Protein AF-A0A9Q1QCY3-F1 (afdb_monomer_lite)

InterPro domains:
  IPR005570 DNA-directed RNA polymerases I, II, and III subunit RPABC3 [PF03870] (105-242)
  IPR005570 DNA-directed RNA polymerases I, II, and III subunit RPABC3 [PTHR10917] (99-242)
  IPR005570 DNA-directed RNA polymerases I, II, and III subunit RPABC3 [SM00658] (100-242)
  IPR012340 Nucleic acid-binding, OB-fold [G3DSA:2.40.50.140] (104-243)
  IPR012340 Nucleic acid-binding, OB-fold [SSF50249] (101-242)
  IPR016140 Bifunctional inhibitor/plant lipid transfer protein/seed storage helical domain [PF14368] (20-90)
  IPR036312 Bifunctional inhibitor/plant lipid transfer protein/seed storage helical domain superfamily [G3DSA:1.10.110.10] (18-88)
  IPR036312 Bifunctional inhibitor/plant lipid transfer protein/seed storage helical domain superfamily [SSF47699] (30-95)

Radius of gyration: 22.86 Å; chains: 1; bounding box: 65×41×60 Å

pLDDT: mean 73.37, std 23.04, range [28.11, 98.44]

Organism: NCBI:txid171969

Sequence (244 aa):
MGRRTWYANTTQVCIMMLLVALVMVQVKSARGRAKAPTPDCCTDLIRDSEKCLCLLIKDRNDPKLGLKINTALALTLPRTCHAPINVSECPDQTNHKIMAPLLFEDIFNITRIDPDGKKFDKVSRIEAQSDKFDAYILLDVNIDVYPINRDKRYTIGIATTLDLDGTPDTGYYNQTTRETLADKYEYVMHGRTYRVADIEVDGQEKGEIYVSYGGLLMLLRVDKSVSKHFELDQRLFLLMKKTE

Structure (mmCIF, N/CA/C/O backbone):
data_AF-A0A9Q1QCY3-F1
#
_entry.id   AF-A0A9Q1QCY3-F1
#
loop_
_atom_site.group_PDB
_atom_site.id
_atom_site.type_symbol
_atom_site.label_atom_id
_atom_site.label_alt_id
_atom_site.label_comp_id
_atom_site.label_asym_id
_atom_site.label_entity_id
_atom_site.label_seq_id
_atom_site.pdbx_PDB_ins_code
_atom_site.Cartn_x
_atom_site.Cartn_y
_atom_site.Cartn_z
_atom_site.occupancy
_atom_site.B_iso_or_equiv
_atom_site.auth_seq_id
_atom_site.auth_comp_id
_atom_site.auth_asym_id
_atom_site.auth_atom_id
_atom_site.pdbx_PDB_model_num
ATOM 1 N N . MET A 1 1 ? 19.323 11.719 0.241 1.00 30.44 1 MET A N 1
ATOM 2 C CA . MET A 1 1 ? 20.221 11.591 1.419 1.00 30.44 1 MET A CA 1
ATOM 3 C C . MET A 1 1 ? 19.807 10.421 2.338 1.00 30.44 1 MET A C 1
ATOM 5 O O . MET A 1 1 ? 19.980 10.513 3.542 1.00 30.44 1 MET A O 1
ATOM 9 N N . GLY A 1 2 ? 19.287 9.305 1.792 1.00 31.98 2 GLY A N 1
ATOM 10 C CA . GLY A 1 2 ? 18.465 8.333 2.548 1.00 31.98 2 GLY A CA 1
ATOM 11 C C . GLY A 1 2 ? 19.043 6.927 2.775 1.00 31.98 2 GLY A C 1
ATOM 12 O O . GLY A 1 2 ? 18.393 6.106 3.402 1.00 31.98 2 GLY A O 1
ATOM 13 N N . ARG A 1 3 ? 20.275 6.627 2.335 1.00 28.11 3 ARG A N 1
ATOM 14 C CA . ARG A 1 3 ? 20.928 5.322 2.601 1.00 28.11 3 ARG A CA 1
ATOM 15 C C . ARG A 1 3 ? 21.438 5.151 4.043 1.00 28.11 3 ARG A C 1
ATOM 17 O O . ARG A 1 3 ? 21.888 4.073 4.401 1.00 28.11 3 ARG A O 1
ATOM 24 N N . ARG A 1 4 ? 21.431 6.211 4.864 1.00 28.47 4 ARG A N 1
ATOM 25 C CA . ARG A 1 4 ? 22.052 6.200 6.205 1.00 28.47 4 ARG A CA 1
ATOM 26 C C . ARG A 1 4 ? 21.098 5.790 7.327 1.00 28.47 4 ARG A C 1
ATOM 28 O O . ARG A 1 4 ? 21.573 5.271 8.324 1.00 28.47 4 ARG A O 1
ATOM 35 N N . THR A 1 5 ? 19.793 6.001 7.179 1.00 28.75 5 THR A N 1
ATOM 36 C CA . THR A 1 5 ? 18.817 5.774 8.259 1.00 28.75 5 THR A CA 1
ATOM 37 C C . THR A 1 5 ? 18.249 4.355 8.257 1.00 28.75 5 THR A C 1
ATOM 39 O O . THR A 1 5 ? 18.045 3.787 9.324 1.00 28.75 5 THR A O 1
ATOM 42 N N . TRP A 1 6 ? 18.087 3.733 7.084 1.00 29.50 6 TRP A N 1
ATOM 43 C CA . TRP A 1 6 ? 17.652 2.332 6.972 1.00 29.50 6 TRP A CA 1
ATOM 44 C C . TRP A 1 6 ? 18.726 1.346 7.460 1.00 29.50 6 TRP A C 1
ATOM 46 O O . TRP A 1 6 ? 18.446 0.494 8.298 1.00 29.50 6 TRP A O 1
ATOM 56 N N . TYR A 1 7 ? 19.984 1.541 7.034 1.00 30.31 7 TYR A N 1
ATOM 57 C CA . TYR A 1 7 ? 21.137 0.794 7.559 1.00 30.31 7 TYR A CA 1
ATOM 58 C C . TYR A 1 7 ? 21.311 0.994 9.067 1.00 30.31 7 TYR A C 1
ATOM 60 O O . TYR A 1 7 ? 21.678 0.051 9.760 1.00 30.31 7 TYR A O 1
ATOM 68 N N . ALA A 1 8 ? 21.015 2.191 9.584 1.00 32.84 8 ALA A N 1
ATOM 69 C CA . ALA A 1 8 ? 21.028 2.440 11.018 1.00 32.84 8 ALA A CA 1
ATOM 70 C C . ALA A 1 8 ? 19.935 1.628 11.722 1.00 32.84 8 ALA A C 1
ATOM 72 O O . ALA A 1 8 ? 20.270 0.919 12.648 1.00 32.84 8 ALA A O 1
ATOM 73 N N . ASN A 1 9 ? 18.680 1.606 11.262 1.00 39.28 9 ASN A N 1
ATOM 74 C CA . ASN A 1 9 ? 17.616 0.880 11.970 1.00 39.28 9 ASN A CA 1
ATOM 75 C C . ASN A 1 9 ? 17.820 -0.645 12.011 1.00 39.28 9 ASN A C 1
ATOM 77 O O . ASN A 1 9 ? 17.663 -1.239 13.074 1.00 39.28 9 ASN A O 1
ATOM 81 N N . THR A 1 10 ? 18.231 -1.297 10.919 1.00 44.88 10 THR A N 1
ATOM 82 C CA . THR A 1 10 ? 18.468 -2.757 10.932 1.00 44.88 10 THR A CA 1
ATOM 83 C C . THR A 1 10 ? 19.720 -3.126 11.733 1.00 44.88 10 THR A C 1
ATOM 85 O O . THR A 1 10 ? 19.695 -4.054 12.543 1.00 44.88 10 THR A O 1
ATOM 88 N N . THR A 1 11 ? 20.802 -2.358 11.579 1.00 49.78 11 THR A N 1
ATOM 89 C CA . THR A 1 11 ? 22.036 -2.543 12.356 1.00 49.78 11 THR A CA 1
ATOM 90 C C . THR A 1 11 ? 21.813 -2.230 13.833 1.00 49.78 11 THR A C 1
ATOM 92 O O . THR A 1 11 ? 22.330 -2.937 14.684 1.00 49.78 11 THR A O 1
ATOM 95 N N . GLN A 1 12 ? 21.011 -1.223 14.170 1.00 44.31 12 GLN A N 1
ATOM 96 C CA . GLN A 1 12 ? 20.734 -0.797 15.543 1.00 44.31 12 GLN A CA 1
ATOM 97 C C . GLN A 1 12 ? 19.773 -1.754 16.249 1.00 44.31 12 GLN A C 1
ATOM 99 O O . GLN A 1 12 ? 19.965 -2.001 17.433 1.00 44.31 12 GLN A O 1
ATOM 104 N N . VAL A 1 13 ? 18.840 -2.392 15.531 1.00 45.94 13 VAL A N 1
ATOM 105 C CA . VAL A 1 13 ? 18.062 -3.533 16.045 1.00 45.94 13 VAL A CA 1
ATOM 106 C C . VAL A 1 13 ? 18.971 -4.742 16.284 1.00 45.94 13 VAL A C 1
ATOM 108 O O . VAL A 1 13 ? 18.912 -5.324 17.363 1.00 45.94 13 VAL A O 1
ATOM 111 N N . CYS A 1 14 ? 19.877 -5.083 15.358 1.00 52.00 14 CYS A N 1
ATOM 112 C CA . CYS A 1 14 ? 20.846 -6.163 15.584 1.00 52.00 14 CYS A CA 1
ATOM 113 C C . CYS A 1 14 ? 21.835 -5.849 16.719 1.00 52.00 14 CYS A C 1
ATOM 115 O O . CYS A 1 14 ? 22.115 -6.731 17.520 1.00 52.00 14 CYS A O 1
ATOM 117 N N . ILE A 1 15 ? 22.334 -4.613 16.837 1.00 56.28 15 ILE A N 1
ATOM 118 C CA . ILE A 1 15 ? 23.197 -4.161 17.939 1.00 56.28 15 ILE A CA 1
ATOM 119 C C . ILE A 1 15 ? 22.421 -4.185 19.252 1.00 56.28 15 ILE A C 1
ATOM 121 O O . ILE A 1 15 ? 22.968 -4.638 20.245 1.00 56.28 15 ILE A O 1
ATOM 125 N N . MET A 1 16 ? 21.159 -3.749 19.284 1.00 47.88 16 MET A N 1
ATOM 126 C CA . MET A 1 16 ? 20.336 -3.800 20.494 1.00 47.88 16 MET A CA 1
ATOM 127 C C . MET A 1 16 ? 20.072 -5.250 20.915 1.00 47.88 16 MET A C 1
ATOM 129 O O . MET A 1 16 ? 20.249 -5.573 22.083 1.00 47.88 16 MET A O 1
ATOM 133 N N . MET A 1 17 ? 19.753 -6.141 19.972 1.00 52.06 17 MET A N 1
ATOM 134 C CA . MET A 1 17 ? 19.591 -7.578 20.226 1.00 52.06 17 MET A CA 1
ATOM 135 C C . MET A 1 17 ? 20.902 -8.223 20.691 1.00 52.06 17 MET A C 1
ATOM 137 O O . MET A 1 17 ? 20.891 -9.002 21.640 1.00 52.06 17 MET A O 1
ATOM 141 N N . LEU A 1 18 ? 22.047 -7.850 20.104 1.00 55.66 18 LEU A N 1
ATOM 142 C CA . LEU A 1 18 ? 23.359 -8.317 20.557 1.00 55.66 18 LEU A CA 1
ATOM 143 C C . LEU A 1 18 ? 23.760 -7.733 21.908 1.00 55.66 18 LEU A C 1
ATOM 145 O O . LEU A 1 18 ? 24.391 -8.432 22.683 1.00 55.66 18 LEU A O 1
ATOM 149 N N . LEU A 1 19 ? 23.437 -6.474 22.203 1.00 53.28 19 LEU A N 1
ATOM 150 C CA . LEU A 1 19 ? 23.697 -5.848 23.498 1.00 53.28 19 LEU A CA 1
ATOM 151 C C . LEU A 1 19 ? 22.828 -6.491 24.571 1.00 53.28 19 LEU A C 1
ATOM 153 O O . LEU A 1 19 ? 23.339 -6.784 25.641 1.00 53.28 19 LEU A O 1
ATOM 157 N N . VAL A 1 20 ? 21.561 -6.787 24.278 1.00 46.19 20 VAL A N 1
ATOM 158 C CA . VAL A 1 20 ? 20.685 -7.567 25.161 1.00 46.19 20 VAL A CA 1
ATOM 159 C C . VAL A 1 20 ? 21.252 -8.971 25.355 1.00 46.19 20 VAL A C 1
ATOM 161 O O . VAL A 1 20 ? 21.364 -9.416 26.492 1.00 46.19 20 VAL A O 1
ATOM 164 N N . ALA A 1 21 ? 21.708 -9.640 24.293 1.00 52.34 21 ALA A N 1
ATOM 165 C CA . ALA A 1 21 ? 22.348 -10.948 24.392 1.00 52.34 21 ALA A CA 1
ATOM 166 C C . ALA A 1 21 ? 23.666 -10.894 25.186 1.00 52.34 21 ALA A C 1
ATOM 168 O O . ALA A 1 21 ? 23.886 -11.727 26.056 1.00 52.34 21 ALA A O 1
ATOM 169 N N . LEU A 1 22 ? 24.515 -9.886 24.970 1.00 52.91 22 LEU A N 1
ATOM 170 C CA . LEU A 1 22 ? 25.758 -9.647 25.710 1.00 52.91 22 LEU A CA 1
ATOM 171 C C . LEU A 1 22 ? 25.483 -9.291 27.173 1.00 52.91 22 LEU A C 1
ATOM 173 O O . LEU A 1 22 ? 26.207 -9.751 28.047 1.00 52.91 22 LEU A O 1
ATOM 177 N N . VAL A 1 23 ? 24.434 -8.524 27.470 1.00 47.06 23 VAL A N 1
ATOM 178 C CA . VAL A 1 23 ? 23.982 -8.239 28.840 1.00 47.06 23 VAL A CA 1
ATOM 179 C C . VAL A 1 23 ? 23.458 -9.518 29.496 1.00 47.06 23 VAL A C 1
ATOM 181 O O . VAL A 1 23 ? 23.837 -9.804 30.628 1.00 47.06 23 VAL A O 1
ATOM 184 N N . MET A 1 24 ? 22.697 -10.353 28.782 1.00 44.88 24 MET A N 1
ATOM 185 C CA . MET A 1 24 ? 22.305 -11.695 29.236 1.00 44.88 24 MET A CA 1
ATOM 186 C C . MET A 1 24 ? 23.535 -12.588 29.488 1.00 44.88 24 MET A C 1
ATOM 188 O O . MET A 1 24 ? 23.564 -13.329 30.473 1.00 44.88 24 MET A O 1
ATOM 192 N N . VAL A 1 25 ? 24.587 -12.472 28.663 1.00 48.84 25 VAL A N 1
ATOM 193 C CA . VAL A 1 25 ? 25.888 -13.130 28.876 1.00 48.84 25 VAL A CA 1
ATOM 194 C C . VAL A 1 25 ? 26.563 -12.611 30.150 1.00 48.84 25 VAL A C 1
ATOM 196 O O . VAL A 1 25 ? 27.038 -13.421 30.942 1.00 48.84 25 VAL A O 1
ATOM 199 N N . GLN A 1 26 ? 26.584 -11.295 30.399 1.00 46.12 26 GLN A N 1
ATOM 200 C CA . GLN A 1 26 ? 27.151 -10.717 31.629 1.00 46.12 26 GLN A CA 1
ATOM 201 C C . GLN A 1 26 ? 26.378 -11.173 32.878 1.00 46.12 26 GLN A C 1
ATOM 203 O O . GLN A 1 26 ? 26.993 -11.505 33.890 1.00 46.12 26 GLN A O 1
ATOM 208 N N . VAL A 1 27 ? 25.045 -11.262 32.796 1.00 40.06 27 VAL A N 1
ATOM 209 C CA . VAL A 1 27 ? 24.179 -11.731 33.892 1.00 40.06 27 VAL A CA 1
ATOM 210 C C . VAL A 1 27 ? 24.400 -13.221 34.188 1.00 40.06 27 VAL A C 1
ATOM 212 O O . VAL A 1 27 ? 24.507 -13.594 35.356 1.00 40.06 27 VAL A O 1
ATOM 215 N N . LYS A 1 28 ? 24.545 -14.079 33.165 1.00 37.34 28 LYS A N 1
ATOM 216 C CA . LYS A 1 28 ? 24.885 -15.506 33.351 1.00 37.34 28 LYS A CA 1
ATOM 217 C C . LYS A 1 28 ? 26.339 -15.702 33.830 1.00 37.34 28 LYS A C 1
ATOM 219 O O . LYS A 1 28 ? 26.589 -16.564 34.671 1.00 37.34 28 LYS A O 1
ATOM 224 N N . SER A 1 29 ? 27.283 -14.877 33.365 1.00 36.97 29 SER A N 1
ATOM 225 C CA . SER A 1 29 ? 28.715 -14.931 33.721 1.00 36.97 29 SER A CA 1
ATOM 226 C C . SER A 1 29 ? 29.016 -14.422 35.141 1.00 36.97 29 SER A C 1
ATOM 228 O O . SER A 1 29 ? 29.917 -14.924 35.812 1.00 36.97 29 SER A O 1
ATOM 230 N N . ALA A 1 30 ? 28.209 -13.503 35.685 1.00 38.09 30 ALA A N 1
ATOM 231 C CA . ALA A 1 30 ? 28.358 -13.033 37.068 1.00 38.09 30 ALA A CA 1
ATOM 232 C C . ALA A 1 30 ? 28.147 -14.140 38.127 1.00 38.09 30 ALA A C 1
ATOM 234 O O . ALA A 1 30 ? 28.571 -13.980 39.272 1.00 38.09 30 ALA A O 1
ATOM 235 N N . ARG A 1 31 ? 27.553 -15.285 37.752 1.00 37.91 31 ARG A N 1
ATOM 236 C CA . ARG A 1 31 ? 27.427 -16.475 38.614 1.00 37.91 31 ARG A CA 1
ATOM 237 C C . ARG A 1 31 ? 28.610 -17.451 38.522 1.00 37.91 31 ARG A C 1
ATOM 239 O O . ARG A 1 31 ? 28.646 -18.407 39.291 1.00 37.91 31 ARG A O 1
ATOM 246 N N . GLY A 1 32 ? 29.595 -17.211 37.653 1.00 35.38 32 GLY A N 1
ATOM 247 C CA . GLY A 1 32 ? 30.784 -18.055 37.524 1.00 35.38 32 GLY A CA 1
ATOM 248 C C . GLY A 1 32 ? 31.896 -17.376 36.725 1.00 35.38 32 GLY A C 1
ATOM 249 O O . GLY A 1 32 ? 31.791 -17.213 35.516 1.00 35.38 32 GLY A O 1
ATOM 250 N N . ARG A 1 33 ? 32.994 -17.005 37.401 1.00 40.09 33 ARG A N 1
ATOM 251 C CA . ARG A 1 33 ? 34.207 -16.443 36.781 1.00 40.09 33 ARG A CA 1
ATOM 252 C C . ARG A 1 33 ? 34.763 -17.392 35.707 1.00 40.09 33 ARG A C 1
ATOM 254 O O . ARG A 1 33 ? 35.461 -18.343 36.046 1.00 40.09 33 ARG A O 1
ATOM 261 N N . ALA A 1 34 ? 34.548 -17.091 34.428 1.00 32.38 34 ALA A N 1
ATOM 262 C CA . ALA A 1 34 ? 35.252 -17.726 33.315 1.00 32.38 34 ALA A CA 1
ATOM 263 C C . ALA A 1 34 ? 35.667 -16.684 32.265 1.00 32.38 34 ALA A C 1
ATOM 265 O O . ALA A 1 34 ? 34.895 -15.810 31.882 1.00 32.38 34 ALA A O 1
ATOM 266 N N . LYS A 1 35 ? 36.920 -16.781 31.802 1.00 42.19 35 LYS A N 1
ATOM 267 C CA . LYS A 1 35 ? 37.557 -15.888 30.812 1.00 42.19 35 LYS A CA 1
ATOM 268 C C . LYS A 1 35 ? 37.197 -16.245 29.354 1.00 42.19 35 LYS A C 1
ATOM 270 O O . LYS A 1 35 ? 37.820 -15.734 28.430 1.00 42.19 35 LYS A O 1
ATOM 275 N N . ALA A 1 36 ? 36.211 -17.121 29.165 1.00 43.38 36 ALA A N 1
ATOM 276 C CA . ALA A 1 36 ? 35.655 -17.558 27.888 1.00 43.38 36 ALA A CA 1
ATOM 277 C C . ALA A 1 36 ? 34.175 -17.956 28.096 1.00 43.38 36 ALA A C 1
ATOM 279 O O . ALA A 1 36 ? 33.850 -18.458 29.177 1.00 43.38 36 ALA A O 1
ATOM 280 N N . PRO A 1 37 ? 33.278 -17.723 27.118 1.00 41.50 37 PRO A N 1
ATOM 281 C CA . PRO A 1 37 ? 31.866 -18.091 27.233 1.00 41.50 37 PRO A CA 1
ATOM 282 C C . PRO A 1 37 ? 31.697 -19.616 27.340 1.00 41.50 37 PRO A C 1
ATOM 284 O O . PRO A 1 37 ? 32.376 -20.372 26.647 1.00 41.50 37 PRO A O 1
ATOM 287 N N . THR A 1 38 ? 30.806 -20.070 28.225 1.00 45.22 38 THR A N 1
ATOM 288 C CA . THR A 1 38 ? 30.457 -21.490 28.395 1.00 45.22 38 THR A CA 1
ATOM 289 C C . THR A 1 38 ? 29.689 -22.037 27.179 1.00 45.22 38 THR A C 1
ATOM 291 O O . THR A 1 38 ? 29.021 -21.261 26.494 1.00 45.22 38 THR A O 1
ATOM 294 N N . PRO A 1 39 ? 29.731 -23.358 26.904 1.00 49.69 39 PRO A N 1
ATOM 295 C CA . PRO A 1 39 ? 29.109 -23.967 25.718 1.00 49.69 39 PRO A CA 1
ATOM 296 C C . PRO A 1 39 ? 27.610 -23.667 25.573 1.00 49.69 39 PRO A C 1
ATOM 298 O O . PRO A 1 39 ? 27.152 -23.383 24.470 1.00 49.69 39 PRO A O 1
ATOM 301 N N . ASP A 1 40 ? 26.879 -23.611 26.692 1.00 42.78 40 ASP A N 1
ATOM 302 C CA . ASP A 1 40 ? 25.446 -23.278 26.720 1.00 42.78 40 ASP A CA 1
ATOM 303 C C . ASP A 1 40 ? 25.156 -21.850 26.224 1.00 42.78 40 ASP A C 1
ATOM 305 O O . ASP A 1 40 ? 24.100 -21.568 25.657 1.00 42.78 40 ASP A O 1
ATOM 309 N N . CYS A 1 41 ? 26.115 -20.936 26.398 1.00 44.88 41 CYS A N 1
ATOM 310 C CA . CYS A 1 41 ? 26.018 -19.560 25.923 1.00 44.88 41 CYS A CA 1
ATOM 311 C C . CYS A 1 41 ? 26.161 -19.467 24.397 1.00 44.88 41 CYS A C 1
ATOM 313 O O . CYS A 1 41 ? 25.578 -18.573 23.786 1.00 44.88 41 CYS A O 1
ATOM 315 N N . CYS A 1 42 ? 26.926 -20.374 23.780 1.00 53.78 42 CYS A N 1
ATOM 316 C CA . CYS A 1 42 ? 27.073 -20.430 22.327 1.00 53.78 42 CYS A CA 1
ATOM 317 C C . CYS A 1 42 ? 25.776 -20.912 21.666 1.00 53.78 42 CYS A C 1
ATOM 319 O O . CYS A 1 42 ? 25.340 -20.306 20.693 1.00 53.78 42 CYS A O 1
ATOM 321 N N . THR A 1 43 ? 25.125 -21.949 22.199 1.00 55.91 43 THR A N 1
ATOM 322 C CA . THR A 1 43 ? 23.872 -22.483 21.637 1.00 55.91 43 THR A CA 1
ATOM 323 C C . THR A 1 43 ? 22.734 -21.467 21.645 1.00 55.91 43 THR A C 1
ATOM 325 O O . THR A 1 43 ? 22.064 -21.326 20.627 1.00 55.91 43 THR A O 1
ATOM 328 N N . ASP A 1 44 ? 22.552 -20.713 22.734 1.00 49.34 44 ASP A N 1
ATOM 329 C CA . ASP A 1 44 ? 21.500 -19.688 22.819 1.00 49.34 44 ASP A CA 1
ATOM 330 C C . ASP A 1 44 ? 21.798 -18.489 21.893 1.00 49.34 44 ASP A C 1
ATOM 332 O O . ASP A 1 44 ? 20.919 -18.018 21.174 1.00 49.34 44 ASP A O 1
ATOM 336 N N . LEU A 1 45 ? 23.056 -18.025 21.847 1.00 51.62 45 LEU A N 1
ATOM 337 C CA . LEU A 1 45 ? 23.467 -16.886 21.016 1.00 51.62 45 LEU A CA 1
ATOM 338 C C . LEU A 1 45 ? 23.366 -17.194 19.513 1.00 51.62 45 LEU A C 1
ATOM 340 O O . LEU A 1 45 ? 22.916 -16.354 18.733 1.00 51.62 45 LEU A O 1
ATOM 344 N N . ILE A 1 46 ? 23.783 -18.397 19.107 1.00 55.19 46 ILE A N 1
ATOM 345 C CA . ILE A 1 46 ? 23.743 -18.848 17.712 1.00 55.19 46 ILE A CA 1
ATOM 346 C C . ILE A 1 46 ? 22.294 -19.100 17.280 1.00 55.19 46 ILE A C 1
ATOM 348 O O . ILE A 1 46 ? 21.912 -18.661 16.197 1.00 55.19 46 ILE A O 1
ATOM 352 N N . ARG A 1 47 ? 21.474 -19.736 18.131 1.00 51.31 47 ARG A N 1
ATOM 353 C CA . ARG A 1 47 ? 20.074 -20.057 17.815 1.00 51.31 47 ARG A CA 1
ATOM 354 C C . ARG A 1 47 ? 19.202 -18.812 17.664 1.00 51.31 47 ARG A C 1
ATOM 356 O O . ARG A 1 47 ? 18.368 -18.772 16.764 1.00 51.31 47 ARG A O 1
ATOM 363 N N . ASP A 1 48 ? 19.409 -17.795 18.497 1.00 49.03 48 ASP A N 1
ATOM 364 C CA . ASP A 1 48 ? 18.541 -16.612 18.499 1.00 49.03 48 ASP A CA 1
ATOM 365 C C . ASP A 1 48 ? 18.989 -15.529 17.496 1.00 49.03 48 ASP A C 1
ATOM 367 O O . ASP A 1 48 ? 18.220 -14.616 17.190 1.00 49.03 48 ASP A O 1
ATOM 371 N N . SER A 1 49 ? 20.221 -15.590 16.964 1.00 56.50 49 SER A N 1
ATOM 372 C CA . SER A 1 49 ? 20.787 -14.458 16.208 1.00 56.50 49 SER A CA 1
ATOM 373 C C . SER A 1 49 ? 21.717 -14.801 15.038 1.00 56.50 49 SER A C 1
ATOM 375 O O . SER A 1 49 ? 22.514 -13.959 14.619 1.00 56.50 49 SER A O 1
ATOM 377 N N . GLU A 1 50 ? 21.575 -15.985 14.436 1.00 58.47 50 GLU A N 1
ATOM 378 C CA . GLU A 1 50 ? 22.385 -16.451 13.296 1.00 58.47 50 GLU A CA 1
ATOM 379 C C . GLU A 1 50 ? 22.524 -15.400 12.169 1.00 58.47 50 GLU A C 1
ATOM 381 O O . GLU A 1 50 ? 23.620 -15.120 11.681 1.00 58.47 50 GLU A O 1
ATOM 386 N N . LYS A 1 51 ? 21.423 -14.712 11.830 1.00 54.41 51 LYS A N 1
ATOM 387 C CA . LYS A 1 51 ? 21.388 -13.661 10.796 1.00 54.41 51 LYS A CA 1
ATOM 388 C C . LYS A 1 51 ? 22.110 -12.370 11.207 1.00 54.41 51 LYS A C 1
ATOM 390 O O . LYS A 1 51 ? 22.805 -11.775 10.387 1.00 54.41 51 LYS A O 1
ATOM 395 N N . CYS A 1 52 ? 21.969 -11.934 12.462 1.00 56.06 52 CYS A N 1
ATOM 396 C CA . CYS A 1 52 ? 22.643 -10.727 12.957 1.00 56.06 52 CYS A CA 1
ATOM 397 C C . CYS A 1 52 ? 24.151 -10.954 13.119 1.00 56.06 52 CYS A C 1
ATOM 399 O O . CYS A 1 52 ? 24.939 -10.053 12.836 1.00 56.06 52 CYS A O 1
ATOM 401 N N . LEU A 1 53 ? 24.562 -12.160 13.521 1.00 60.53 53 LEU A N 1
ATOM 402 C CA . LEU A 1 53 ? 25.970 -12.517 13.653 1.00 60.53 53 LEU A CA 1
ATOM 403 C C . LEU A 1 53 ? 26.681 -12.503 12.289 1.00 60.53 53 LEU A C 1
ATOM 405 O O . LEU A 1 53 ? 27.764 -11.930 12.172 1.00 60.53 53 LEU A O 1
ATOM 409 N N . CYS A 1 54 ? 26.045 -13.041 11.243 1.00 60.09 54 CYS A N 1
ATOM 410 C CA . CYS A 1 54 ? 26.566 -12.982 9.874 1.00 60.09 54 CYS A CA 1
ATOM 411 C C . CYS A 1 54 ? 26.699 -11.541 9.346 1.00 60.09 54 CYS A C 1
ATOM 413 O O . CYS A 1 54 ? 27.737 -11.197 8.777 1.00 60.09 54 CYS A O 1
ATOM 415 N N . LEU A 1 55 ? 25.700 -10.678 9.576 1.00 56.03 55 LEU A N 1
ATOM 416 C CA . LEU A 1 55 ? 25.753 -9.265 9.170 1.00 56.03 55 LEU A CA 1
ATOM 417 C C . LEU A 1 55 ? 26.890 -8.502 9.871 1.00 56.03 55 LEU A C 1
ATOM 419 O O . LEU A 1 55 ? 27.663 -7.818 9.210 1.00 56.03 55 LEU A O 1
ATOM 423 N N . LEU A 1 56 ? 27.073 -8.682 11.183 1.00 56.34 56 LEU A N 1
ATOM 424 C CA . LEU A 1 56 ? 28.150 -8.019 11.935 1.00 56.34 56 LEU A CA 1
ATOM 425 C C . LEU A 1 56 ? 29.556 -8.494 11.540 1.00 56.34 56 LEU A C 1
ATOM 427 O O . LEU A 1 56 ? 30.508 -7.712 11.579 1.00 56.34 56 LEU A O 1
ATOM 431 N N . ILE A 1 57 ? 29.706 -9.765 11.156 1.00 60.81 57 ILE A N 1
ATOM 432 C CA . ILE A 1 57 ? 30.978 -10.301 10.653 1.00 60.81 57 ILE A CA 1
ATOM 433 C C . ILE A 1 57 ? 31.282 -9.750 9.247 1.00 60.81 57 ILE A C 1
ATOM 435 O O . ILE A 1 57 ? 32.444 -9.439 8.966 1.00 60.81 57 ILE A O 1
ATOM 439 N N . LYS A 1 58 ? 30.262 -9.589 8.389 1.00 57.94 58 LYS A N 1
ATOM 440 C CA . LYS A 1 58 ? 30.377 -9.028 7.027 1.00 57.94 58 LYS A CA 1
ATOM 441 C C . LYS A 1 58 ? 30.672 -7.521 7.052 1.00 57.94 58 LYS A C 1
ATOM 443 O O . LYS A 1 58 ? 31.604 -7.076 6.383 1.00 57.94 58 LYS A O 1
ATOM 448 N N . ASP A 1 59 ? 29.980 -6.768 7.907 1.00 53.88 59 ASP A N 1
ATOM 449 C CA . ASP A 1 59 ? 30.054 -5.299 7.991 1.00 53.88 59 ASP A CA 1
ATOM 450 C C . ASP A 1 59 ? 31.090 -4.786 9.014 1.00 53.88 59 ASP A C 1
ATOM 452 O O . ASP A 1 59 ? 31.144 -3.598 9.326 1.00 53.88 59 ASP A O 1
ATOM 456 N N . ARG A 1 60 ? 31.983 -5.659 9.508 1.00 54.44 60 ARG A N 1
ATOM 457 C CA . ARG A 1 60 ? 33.017 -5.363 10.529 1.00 54.44 60 ARG A CA 1
ATOM 458 C C . ARG A 1 60 ? 33.920 -4.158 10.232 1.00 54.44 60 ARG A C 1
ATOM 460 O O . ARG A 1 60 ? 34.548 -3.621 11.139 1.00 54.44 60 ARG A O 1
ATOM 467 N N . ASN A 1 61 ? 34.042 -3.792 8.959 1.00 48.62 61 ASN A N 1
ATOM 468 C CA . ASN A 1 61 ? 34.890 -2.702 8.486 1.00 48.62 61 ASN A CA 1
ATOM 469 C C . ASN A 1 61 ? 34.094 -1.416 8.201 1.00 48.62 61 ASN A C 1
ATOM 471 O O . ASN A 1 61 ? 34.691 -0.449 7.729 1.00 48.62 61 ASN A O 1
ATOM 475 N N . ASP A 1 62 ? 32.778 -1.381 8.453 1.00 50.16 62 ASP A N 1
ATOM 476 C CA . ASP A 1 62 ? 31.979 -0.168 8.277 1.00 50.16 62 ASP A CA 1
ATOM 477 C C . ASP A 1 62 ? 32.221 0.799 9.457 1.00 50.16 62 ASP A C 1
ATOM 479 O O . ASP A 1 62 ? 31.854 0.509 10.601 1.00 50.16 62 ASP A O 1
ATOM 483 N N . PRO A 1 63 ? 32.813 1.984 9.212 1.00 46.94 63 PRO A N 1
ATOM 484 C CA . PRO A 1 63 ? 33.086 2.971 10.255 1.00 46.94 63 PRO A CA 1
ATOM 485 C C . PRO A 1 63 ? 31.821 3.550 10.918 1.00 46.94 63 PRO A C 1
ATOM 487 O O . PRO A 1 63 ? 31.938 4.240 11.930 1.00 46.94 63 PRO A O 1
ATOM 490 N N . LYS A 1 64 ? 30.617 3.289 10.388 1.00 41.00 64 LYS A N 1
ATOM 491 C CA . LYS A 1 64 ? 29.334 3.739 10.957 1.00 41.00 64 LYS A CA 1
ATOM 492 C C . LYS A 1 64 ? 28.774 2.822 12.043 1.00 41.00 64 LYS A C 1
ATOM 494 O O . LYS A 1 64 ? 27.861 3.243 12.746 1.00 41.00 64 LYS A O 1
ATOM 499 N N . LEU A 1 65 ? 29.308 1.608 12.202 1.00 49.06 65 LEU A N 1
ATOM 500 C CA . LEU A 1 65 ? 28.815 0.643 13.193 1.00 49.06 65 LEU A CA 1
ATOM 501 C C . LEU A 1 65 ? 29.147 1.035 14.643 1.00 49.06 65 LEU A C 1
ATOM 503 O O . LEU A 1 65 ? 28.609 0.440 15.571 1.00 49.06 65 LEU A O 1
ATOM 507 N N . GLY A 1 66 ? 30.047 2.001 14.866 1.00 40.97 66 GLY A N 1
ATOM 508 C CA . GLY A 1 66 ? 30.422 2.479 16.206 1.00 40.97 66 GLY A CA 1
ATOM 509 C C . GLY A 1 66 ? 31.108 1.434 17.103 1.00 40.97 66 GLY A C 1
ATOM 510 O O . GLY A 1 66 ? 31.473 1.742 18.235 1.00 40.97 66 GLY A O 1
ATOM 511 N N . LEU A 1 67 ? 31.319 0.212 16.605 1.00 46.78 67 LEU A N 1
ATOM 512 C CA . LEU A 1 67 ? 31.863 -0.931 17.331 1.00 46.78 67 LEU A CA 1
ATOM 513 C C . LEU A 1 67 ? 33.217 -1.325 16.734 1.00 46.78 67 LEU A C 1
ATOM 515 O O . LEU A 1 67 ? 33.316 -1.716 15.574 1.00 46.78 67 LEU A O 1
ATOM 519 N N . LYS A 1 68 ? 34.280 -1.253 17.540 1.00 43.56 68 LYS A N 1
ATOM 520 C CA . LYS A 1 68 ? 35.612 -1.752 17.167 1.00 43.56 68 LYS A CA 1
ATOM 521 C C . LYS A 1 68 ? 35.676 -3.257 17.427 1.00 43.56 68 LYS A C 1
ATOM 523 O O . LYS A 1 68 ? 36.137 -3.686 18.483 1.00 43.56 68 LYS A O 1
ATOM 528 N N . ILE A 1 69 ? 35.181 -4.064 16.492 1.00 53.88 69 ILE A N 1
ATOM 529 C CA . ILE A 1 69 ? 35.254 -5.526 16.603 1.00 53.88 69 ILE A CA 1
ATOM 530 C C . ILE A 1 69 ? 36.696 -5.971 16.319 1.00 53.88 69 ILE A C 1
ATOM 532 O O . ILE A 1 69 ? 37.223 -5.750 15.230 1.00 53.88 69 ILE A O 1
ATOM 536 N N . ASN A 1 70 ? 37.351 -6.606 17.296 1.00 48.44 70 ASN A N 1
ATOM 537 C CA . ASN A 1 70 ? 38.679 -7.187 17.097 1.00 48.44 70 ASN A CA 1
ATOM 538 C C . ASN A 1 70 ? 38.558 -8.441 16.215 1.00 48.44 70 ASN A C 1
ATOM 540 O O . ASN A 1 70 ? 38.063 -9.486 16.645 1.00 48.44 70 ASN A O 1
ATOM 544 N N . THR A 1 71 ? 39.007 -8.321 14.968 1.00 51.22 71 THR A N 1
ATOM 545 C CA . THR A 1 71 ? 38.834 -9.317 13.903 1.00 51.22 71 THR A CA 1
ATOM 546 C C . THR A 1 71 ? 39.429 -10.683 14.241 1.00 51.22 71 THR A C 1
ATOM 548 O O . THR A 1 71 ? 38.840 -11.700 13.882 1.00 51.22 71 THR A O 1
ATOM 551 N N . ALA A 1 72 ? 40.536 -10.737 14.988 1.00 55.88 72 ALA A N 1
ATOM 552 C CA . ALA A 1 72 ? 41.159 -11.995 15.405 1.00 55.88 72 ALA A CA 1
ATOM 553 C C . ALA A 1 72 ? 40.297 -12.775 16.416 1.00 55.88 72 ALA A C 1
ATOM 555 O O . ALA A 1 72 ? 40.242 -14.006 16.380 1.00 55.88 72 ALA A O 1
ATOM 556 N N . LEU A 1 73 ? 39.582 -12.062 17.292 1.00 54.03 73 LEU A N 1
ATOM 557 C CA . LEU A 1 73 ? 38.728 -12.665 18.317 1.00 54.03 73 LEU A CA 1
ATOM 558 C C . LEU A 1 73 ? 37.358 -13.076 17.747 1.00 54.03 73 LEU A C 1
ATOM 560 O O . LEU A 1 73 ? 36.825 -14.127 18.086 1.00 54.03 73 LEU A O 1
ATOM 564 N N . ALA A 1 74 ? 36.818 -12.289 16.813 1.00 55.03 74 ALA A N 1
ATOM 565 C CA . ALA A 1 74 ? 35.559 -12.606 16.138 1.00 55.03 74 ALA A CA 1
ATOM 566 C C . ALA A 1 74 ? 35.675 -13.823 15.202 1.00 55.03 74 ALA A C 1
ATOM 568 O O . ALA A 1 74 ? 34.743 -14.611 15.109 1.00 55.03 74 ALA A O 1
ATOM 569 N N . LEU A 1 75 ? 36.825 -14.017 14.544 1.00 55.09 75 LEU A N 1
ATOM 570 C CA . LEU A 1 75 ? 37.072 -15.173 13.668 1.00 55.09 75 LEU A CA 1
ATOM 571 C C . LEU A 1 75 ? 37.377 -16.470 14.436 1.00 55.09 75 LEU A C 1
ATOM 573 O O . LEU A 1 75 ? 37.252 -17.562 13.884 1.00 55.09 75 LEU A O 1
ATOM 577 N N . THR A 1 76 ? 37.775 -16.368 15.705 1.00 54.97 76 THR A N 1
ATOM 578 C CA . THR A 1 76 ? 38.017 -17.528 16.578 1.00 54.97 76 THR A CA 1
ATOM 579 C C . THR A 1 76 ? 36.765 -17.963 17.340 1.00 54.97 76 THR A C 1
ATOM 581 O O . THR A 1 76 ? 36.690 -19.117 17.762 1.00 54.97 76 THR A O 1
ATOM 584 N N . LEU A 1 77 ? 35.746 -17.101 17.442 1.00 57.41 77 LEU A N 1
ATOM 585 C CA . LEU A 1 77 ? 34.469 -17.402 18.096 1.00 57.41 77 LEU A CA 1
ATOM 586 C C . LEU A 1 77 ? 33.714 -18.595 17.465 1.00 57.41 77 LEU A C 1
ATOM 588 O O . LEU A 1 77 ? 33.357 -19.505 18.213 1.00 57.41 77 LEU A O 1
ATOM 592 N N . PRO A 1 78 ? 33.542 -18.688 16.124 1.00 54.38 78 PRO A N 1
ATOM 593 C CA . PRO A 1 78 ? 32.862 -19.826 15.494 1.00 54.38 78 PRO A CA 1
ATOM 594 C C . PRO A 1 78 ? 33.574 -21.155 15.764 1.00 54.38 78 PRO A C 1
ATOM 596 O O . PRO A 1 78 ? 32.935 -22.162 16.062 1.00 54.38 78 PRO A O 1
ATOM 599 N N . ARG A 1 79 ? 34.916 -21.133 15.745 1.00 55.81 79 ARG A N 1
ATOM 600 C CA . ARG A 1 79 ? 35.764 -22.298 16.044 1.00 55.81 79 ARG A CA 1
ATOM 601 C C . ARG A 1 79 ? 35.676 -22.720 17.509 1.00 55.81 79 ARG A C 1
ATOM 603 O O . ARG A 1 79 ? 35.710 -23.907 17.800 1.00 55.81 79 ARG A O 1
ATOM 610 N N . THR A 1 80 ? 35.548 -21.759 18.420 1.00 55.84 80 THR A N 1
ATOM 611 C CA . THR A 1 80 ? 35.448 -22.021 19.865 1.00 55.84 80 THR A CA 1
ATOM 612 C C . THR A 1 80 ? 34.079 -22.601 20.228 1.00 55.84 80 THR A C 1
ATOM 614 O O . THR A 1 80 ? 33.987 -23.492 21.068 1.00 55.84 80 THR A O 1
ATOM 617 N N . CYS A 1 81 ? 33.022 -22.150 19.550 1.00 55.19 81 CYS A N 1
ATOM 618 C CA . CYS A 1 81 ? 31.654 -22.615 19.765 1.00 55.19 81 CYS A CA 1
ATOM 619 C C . CYS A 1 81 ? 31.290 -23.911 19.008 1.00 55.19 81 CYS A C 1
ATOM 621 O O . CYS A 1 81 ? 30.139 -24.325 19.093 1.00 55.19 81 CYS A O 1
ATOM 623 N N . HIS A 1 82 ? 32.210 -24.531 18.248 1.00 55.44 82 HIS A N 1
ATOM 624 C CA . HIS A 1 82 ? 31.899 -25.628 17.307 1.00 55.44 82 HIS A CA 1
ATOM 625 C C . HIS A 1 82 ? 30.678 -25.323 16.419 1.00 55.44 82 HIS A C 1
ATOM 627 O O . HIS A 1 82 ? 29.896 -26.203 16.065 1.00 55.44 82 HIS A O 1
ATOM 633 N N . ALA A 1 83 ? 30.504 -24.046 16.080 1.00 54.50 83 ALA A N 1
ATOM 634 C CA . ALA A 1 83 ? 29.395 -23.592 15.270 1.00 54.50 83 ALA A CA 1
ATOM 635 C C . ALA A 1 83 ? 29.739 -23.861 13.801 1.00 54.50 83 ALA A C 1
ATOM 637 O O . ALA A 1 83 ? 30.803 -23.415 13.354 1.00 54.50 83 ALA A O 1
ATOM 638 N N . PRO A 1 84 ? 28.873 -24.530 13.023 1.00 51.25 84 PRO A N 1
ATOM 639 C CA . PRO A 1 84 ? 29.070 -24.705 11.591 1.00 51.25 84 PRO A CA 1
ATOM 640 C C . PRO A 1 84 ? 28.710 -23.401 10.859 1.00 51.25 84 PRO A C 1
ATOM 642 O O . PRO A 1 84 ? 27.854 -23.377 9.987 1.00 51.25 84 PRO A O 1
ATOM 645 N N . ILE A 1 85 ? 29.327 -22.284 11.251 1.00 52.47 85 ILE A N 1
ATOM 646 C CA . ILE A 1 85 ? 29.148 -20.993 10.588 1.00 52.47 85 ILE A CA 1
ATOM 647 C C . ILE A 1 85 ? 30.319 -20.833 9.636 1.00 52.47 85 ILE A C 1
ATOM 649 O O . ILE A 1 85 ? 31.401 -20.361 9.999 1.00 52.47 85 ILE A O 1
ATOM 653 N N . ASN A 1 86 ? 30.106 -21.256 8.401 1.00 53.50 86 ASN A N 1
ATOM 654 C CA . ASN A 1 86 ? 31.008 -20.936 7.317 1.00 53.50 86 ASN A CA 1
ATOM 655 C C . ASN A 1 86 ? 30.649 -19.518 6.868 1.00 53.50 86 ASN A C 1
ATOM 657 O O . ASN A 1 86 ? 29.537 -19.293 6.421 1.00 53.50 86 ASN A O 1
ATOM 661 N N . VAL A 1 87 ? 31.534 -18.527 7.000 1.00 53.81 87 VAL A N 1
ATOM 662 C CA . VAL A 1 87 ? 31.203 -17.125 6.635 1.00 53.81 87 VAL A CA 1
ATOM 663 C C . VAL A 1 87 ? 30.809 -17.001 5.151 1.00 53.81 87 VAL A C 1
ATOM 665 O O . VAL A 1 87 ? 30.094 -16.082 4.769 1.00 53.81 87 VAL A O 1
ATOM 668 N N . SER A 1 88 ? 31.242 -17.961 4.331 1.00 53.62 88 SER A N 1
ATOM 669 C CA . SER A 1 88 ? 30.853 -18.154 2.932 1.00 53.62 88 SER A CA 1
ATOM 670 C C . SER A 1 88 ? 29.493 -18.838 2.719 1.00 53.62 88 SER A C 1
ATOM 672 O O . SER A 1 88 ? 28.944 -18.720 1.633 1.00 53.62 88 SER A O 1
ATOM 674 N N . GLU A 1 89 ? 28.961 -19.544 3.721 1.00 51.75 89 GLU A N 1
ATOM 675 C CA . GLU A 1 89 ? 27.621 -20.166 3.736 1.00 51.75 89 GLU A CA 1
ATOM 676 C C . GLU A 1 89 ? 26.702 -19.542 4.788 1.00 51.75 89 GLU A C 1
ATOM 678 O O . GLU A 1 89 ? 25.585 -20.021 4.986 1.00 51.75 89 GLU A O 1
ATOM 683 N N . CYS A 1 90 ? 27.128 -18.444 5.436 1.00 50.12 90 CYS A N 1
ATOM 684 C CA . CYS A 1 90 ? 26.182 -17.475 5.961 1.00 50.12 90 CYS A CA 1
ATOM 685 C C . CYS A 1 90 ? 25.152 -17.338 4.857 1.00 50.12 90 CYS A C 1
ATOM 687 O O . CYS A 1 90 ? 25.587 -17.114 3.721 1.00 50.12 90 CYS A O 1
ATOM 689 N N . PRO A 1 91 ? 23.852 -17.541 5.132 1.00 46.81 91 PRO A N 1
ATOM 690 C CA . PRO A 1 91 ? 22.862 -17.277 4.126 1.00 46.81 91 PRO A CA 1
ATOM 691 C C . PRO A 1 91 ? 23.121 -15.830 3.730 1.00 46.81 91 PRO A C 1
ATOM 693 O O . PRO A 1 91 ? 22.746 -14.890 4.437 1.00 46.81 91 PRO A O 1
ATOM 696 N N . ASP A 1 92 ? 23.786 -15.651 2.579 1.00 43.03 92 ASP A N 1
ATOM 697 C CA . ASP A 1 92 ? 23.551 -14.498 1.757 1.00 43.03 92 ASP A CA 1
ATOM 698 C C . ASP A 1 92 ? 22.044 -14.457 1.758 1.00 43.03 92 ASP A C 1
ATOM 700 O O . ASP A 1 92 ? 21.359 -15.488 1.707 1.00 43.03 92 ASP A O 1
ATOM 704 N N . GLN A 1 93 ? 21.509 -13.283 1.987 1.00 44.16 93 GLN A N 1
ATOM 705 C CA . GLN A 1 93 ? 20.087 -13.140 1.994 1.00 44.16 93 GLN A CA 1
ATOM 706 C C . GLN A 1 93 ? 19.601 -13.327 0.537 1.00 44.16 93 GLN A C 1
ATOM 708 O O . GLN A 1 93 ? 19.010 -12.445 -0.045 1.00 44.16 93 GLN A O 1
ATOM 713 N N . THR A 1 94 ? 19.831 -14.476 -0.093 1.00 34.31 94 THR A N 1
ATOM 714 C CA . THR A 1 94 ? 19.257 -14.970 -1.336 1.00 34.31 94 THR A CA 1
ATOM 715 C C . THR A 1 94 ? 17.863 -15.546 -1.095 1.00 34.31 94 THR A C 1
ATOM 717 O O . THR A 1 94 ? 17.208 -15.951 -2.044 1.00 34.31 94 THR A O 1
ATOM 720 N N . ASN A 1 95 ? 17.350 -15.454 0.142 1.00 38.69 95 ASN A N 1
ATOM 721 C CA . ASN A 1 95 ? 15.915 -15.307 0.425 1.00 38.69 95 ASN A CA 1
ATOM 722 C C . ASN A 1 95 ? 15.516 -13.905 0.937 1.00 38.69 95 ASN A C 1
ATOM 724 O O . ASN A 1 95 ? 14.395 -13.685 1.380 1.00 38.69 95 ASN A O 1
ATOM 728 N N . HIS A 1 96 ? 16.410 -12.930 0.805 1.00 40.47 96 HIS A N 1
ATOM 729 C CA . HIS A 1 96 ? 16.078 -11.524 0.594 1.00 40.47 96 HIS A CA 1
ATOM 730 C C . HIS A 1 96 ? 16.509 -11.203 -0.841 1.00 40.47 96 HIS A C 1
ATOM 732 O O . HIS A 1 96 ? 17.399 -10.391 -1.083 1.00 40.47 96 HIS A O 1
ATOM 738 N N . LYS A 1 97 ? 15.905 -11.911 -1.815 1.00 31.12 97 LYS A N 1
ATOM 739 C CA . LYS A 1 97 ? 15.857 -11.461 -3.216 1.00 31.12 97 LYS A CA 1
ATOM 740 C C . LYS A 1 97 ? 15.655 -9.959 -3.123 1.00 31.12 97 LYS A C 1
ATOM 742 O O . LYS A 1 97 ? 14.663 -9.613 -2.497 1.00 31.12 97 LYS A O 1
ATOM 747 N N . ILE A 1 98 ? 16.587 -9.112 -3.583 1.00 36.75 98 ILE A N 1
ATOM 748 C CA . ILE A 1 98 ? 16.445 -7.660 -3.403 1.00 36.75 98 ILE A CA 1
ATOM 749 C C . ILE A 1 98 ? 15.059 -7.324 -3.962 1.00 36.75 98 ILE A C 1
ATOM 751 O O . ILE A 1 98 ? 14.770 -7.526 -5.141 1.00 36.75 98 ILE A O 1
ATOM 755 N N . MET A 1 99 ? 14.129 -7.082 -3.048 1.00 45.09 99 MET A N 1
ATOM 756 C CA . MET A 1 99 ? 12.772 -6.680 -3.341 1.00 45.09 99 MET A CA 1
ATOM 757 C C . MET A 1 99 ? 12.872 -5.189 -3.154 1.00 45.09 99 MET A C 1
ATOM 759 O O . MET A 1 99 ? 13.432 -4.757 -2.140 1.00 45.09 99 MET A O 1
ATOM 763 N N . ALA A 1 100 ? 12.396 -4.416 -4.130 1.00 52.59 100 ALA A N 1
ATOM 764 C CA . ALA A 1 100 ? 12.343 -2.975 -3.964 1.00 52.59 100 ALA A CA 1
ATOM 765 C C . ALA A 1 100 ? 11.786 -2.690 -2.561 1.00 52.59 100 ALA A C 1
ATOM 767 O O . ALA A 1 100 ? 10.835 -3.374 -2.163 1.00 52.59 100 ALA A O 1
ATOM 768 N N . PRO A 1 101 ? 12.409 -1.796 -1.777 1.00 70.69 101 PRO A N 1
ATOM 769 C CA . PRO A 1 101 ? 12.042 -1.622 -0.384 1.00 70.69 101 PRO A CA 1
ATOM 770 C C . PRO A 1 101 ? 10.581 -1.178 -0.329 1.00 70.69 101 PRO A C 1
ATOM 772 O O . PRO A 1 101 ? 10.252 -0.033 -0.647 1.00 70.69 101 PRO A O 1
ATOM 775 N N . LEU A 1 102 ? 9.703 -2.115 0.026 1.00 83.94 102 LEU A N 1
ATOM 776 C CA . LEU A 1 102 ? 8.309 -1.831 0.307 1.00 83.94 102 LEU A CA 1
ATOM 777 C C . LEU A 1 102 ? 8.303 -0.885 1.506 1.00 83.94 102 LEU A C 1
ATOM 779 O O . LEU A 1 102 ? 8.917 -1.168 2.535 1.00 83.94 102 LEU A O 1
ATOM 783 N N . LEU A 1 103 ? 7.634 0.255 1.361 1.00 87.31 103 LEU A N 1
ATOM 784 C CA . LEU A 1 103 ? 7.388 1.165 2.477 1.00 87.31 103 LEU A CA 1
ATOM 785 C C . LEU A 1 103 ? 6.512 0.493 3.532 1.00 87.31 103 LEU A C 1
ATOM 787 O O . LEU A 1 103 ? 6.637 0.768 4.722 1.00 87.31 103 LEU A O 1
ATOM 791 N N . PHE A 1 104 ? 5.609 -0.365 3.067 1.00 88.38 104 PHE A N 1
ATOM 792 C CA . PHE A 1 104 ? 4.648 -1.079 3.877 1.00 88.38 104 PHE A CA 1
ATOM 793 C C . PHE A 1 104 ? 4.171 -2.316 3.114 1.00 88.38 104 PHE A C 1
ATOM 795 O O . PHE A 1 104 ? 3.962 -2.248 1.903 1.00 88.38 104 PHE A O 1
ATOM 802 N N . GLU A 1 105 ? 3.996 -3.433 3.813 1.00 91.44 105 GLU A N 1
ATOM 803 C CA . GLU A 1 105 ? 3.330 -4.626 3.296 1.00 91.44 105 GLU A CA 1
ATOM 804 C C . GLU A 1 105 ? 2.642 -5.352 4.448 1.00 91.44 105 GLU A C 1
ATOM 806 O O . GLU A 1 105 ? 3.262 -5.617 5.479 1.00 91.44 105 GLU A O 1
ATOM 811 N N . ASP A 1 106 ? 1.371 -5.697 4.261 1.00 90.94 106 ASP A N 1
ATOM 812 C CA . ASP A 1 106 ? 0.654 -6.582 5.174 1.00 90.94 106 ASP A CA 1
ATOM 813 C C . ASP A 1 106 ? -0.411 -7.386 4.420 1.00 90.94 106 ASP A C 1
ATOM 815 O O . ASP A 1 106 ? -0.718 -7.133 3.249 1.00 90.94 106 ASP A O 1
ATOM 819 N N . ILE A 1 107 ? -0.977 -8.376 5.101 1.00 93.56 107 ILE A N 1
ATOM 820 C CA . ILE A 1 107 ? -2.161 -9.091 4.642 1.00 93.56 107 ILE A CA 1
ATOM 821 C C . ILE A 1 107 ? -3.390 -8.415 5.245 1.00 93.56 107 ILE A C 1
ATOM 823 O O . ILE A 1 107 ? -3.448 -8.166 6.448 1.00 93.56 107 ILE A O 1
ATOM 827 N N . PHE A 1 108 ? -4.370 -8.143 4.392 1.00 96.12 108 PHE A N 1
ATOM 828 C CA . PHE A 1 108 ? -5.610 -7.465 4.726 1.00 96.12 108 PHE A CA 1
ATOM 829 C C . PHE A 1 108 ? -6.808 -8.398 4.584 1.00 96.12 108 PHE A C 1
ATOM 831 O O . PHE A 1 108 ? -6.940 -9.129 3.594 1.00 96.12 108 PHE A O 1
ATOM 838 N N . ASN A 1 109 ? -7.709 -8.302 5.559 1.00 95.69 109 ASN A N 1
ATOM 839 C CA . ASN A 1 109 ? -9.015 -8.947 5.546 1.00 95.69 109 ASN A CA 1
ATOM 840 C C . ASN A 1 109 ? -10.076 -7.912 5.168 1.00 95.69 109 ASN A C 1
ATOM 842 O O . ASN A 1 109 ? -10.184 -6.862 5.808 1.00 95.69 109 ASN A O 1
ATOM 846 N N . ILE A 1 110 ? -10.859 -8.202 4.127 1.00 96.69 110 ILE A N 1
ATOM 847 C CA . ILE A 1 110 ? -11.904 -7.297 3.638 1.00 96.69 110 ILE A CA 1
ATOM 848 C C . ILE A 1 110 ? -13.093 -7.329 4.598 1.00 96.69 110 ILE A C 1
ATOM 850 O O . ILE A 1 110 ? -13.807 -8.326 4.698 1.00 96.69 110 ILE A O 1
ATOM 854 N N . THR A 1 111 ? -13.351 -6.219 5.281 1.00 96.25 111 THR A N 1
ATOM 855 C CA . THR A 1 111 ? -14.466 -6.108 6.225 1.00 96.25 111 THR A CA 1
ATOM 856 C C . THR A 1 111 ? -15.752 -5.736 5.492 1.00 96.25 111 THR A C 1
ATOM 858 O O . THR A 1 111 ? -16.793 -6.385 5.675 1.00 96.25 111 THR A O 1
ATOM 861 N N . ARG A 1 112 ? -15.693 -4.735 4.603 1.00 96.81 112 ARG A N 1
ATOM 862 C CA . ARG A 1 112 ? -16.841 -4.225 3.836 1.00 96.81 112 ARG A CA 1
ATOM 863 C C . ARG A 1 112 ? -16.458 -3.930 2.387 1.00 96.81 112 ARG A C 1
ATOM 865 O O . ARG A 1 112 ? -15.319 -3.605 2.074 1.00 96.81 112 ARG A O 1
ATOM 872 N N . ILE A 1 113 ? -17.444 -4.048 1.502 1.00 96.94 113 ILE A N 1
ATOM 873 C CA . ILE A 1 113 ? -17.366 -3.611 0.105 1.00 96.94 113 ILE A CA 1
ATOM 874 C C . ILE A 1 113 ? -18.504 -2.621 -0.104 1.00 96.94 113 ILE A C 1
ATOM 876 O O . ILE A 1 113 ? -19.634 -2.900 0.296 1.00 96.94 113 ILE A O 1
ATOM 880 N N . ASP A 1 114 ? -18.183 -1.476 -0.698 1.00 96.75 114 ASP A N 1
ATOM 881 C CA . ASP A 1 114 ? -19.083 -0.359 -0.963 1.00 96.75 114 ASP A CA 1
ATOM 882 C C . ASP A 1 114 ? -19.839 0.099 0.298 1.00 96.75 114 ASP A C 1
ATOM 884 O O . ASP A 1 114 ? -21.069 0.027 0.361 1.00 96.75 114 ASP A O 1
ATOM 888 N N . PRO A 1 115 ? -19.112 0.582 1.330 1.00 94.00 115 PRO A N 1
ATOM 889 C CA . PRO A 1 115 ? -19.699 0.959 2.614 1.00 94.00 115 PRO A CA 1
ATOM 890 C C . PRO A 1 115 ? -20.770 2.055 2.503 1.00 94.00 115 PRO A C 1
ATOM 892 O O . PRO A 1 115 ? -21.709 2.063 3.299 1.00 94.00 115 PRO A O 1
ATOM 895 N N . ASP A 1 116 ? -20.646 2.928 1.500 1.00 93.44 116 ASP A N 1
ATOM 896 C CA . ASP A 1 116 ? -21.581 4.016 1.184 1.00 93.44 116 ASP A CA 1
ATOM 897 C C . ASP A 1 116 ? -22.594 3.633 0.084 1.00 93.44 116 ASP A C 1
ATOM 899 O O . ASP A 1 116 ? -23.222 4.505 -0.522 1.00 93.44 116 ASP A O 1
ATOM 903 N N . GLY A 1 117 ? -22.711 2.338 -0.223 1.00 93.88 117 GLY A N 1
ATOM 904 C CA . GLY A 1 117 ? -23.457 1.818 -1.365 1.00 93.88 117 GLY A CA 1
ATOM 905 C C . GLY A 1 117 ? -22.662 1.854 -2.673 1.00 93.88 117 GLY A C 1
ATOM 906 O O . GLY A 1 117 ? -21.728 2.642 -2.851 1.00 93.88 117 GLY A O 1
ATOM 907 N N . LYS A 1 118 ? -23.036 0.975 -3.611 1.00 95.00 118 LYS A N 1
ATOM 908 C CA . LYS A 1 118 ? -22.377 0.863 -4.917 1.00 95.00 118 LYS A CA 1
ATOM 909 C C . LYS A 1 118 ? -22.701 2.086 -5.780 1.00 95.00 118 LYS A C 1
ATOM 911 O O . LYS A 1 118 ? -23.862 2.326 -6.104 1.00 95.00 118 LYS A O 1
ATOM 916 N N . LYS A 1 119 ? -21.667 2.848 -6.149 1.00 94.31 119 LYS A N 1
ATOM 917 C CA . LYS A 1 119 ? -21.782 4.082 -6.956 1.00 94.31 119 LYS A CA 1
ATOM 918 C C . LYS A 1 119 ? -21.331 3.915 -8.404 1.00 94.31 119 LYS A C 1
ATOM 920 O O . LYS A 1 119 ? -21.752 4.684 -9.261 1.00 94.31 119 LYS A O 1
ATOM 925 N N . PHE A 1 120 ? -20.474 2.933 -8.669 1.00 94.94 120 PHE A N 1
ATOM 926 C CA . PHE A 1 120 ? -19.883 2.694 -9.980 1.00 94.94 120 PHE A CA 1
ATOM 927 C C . PHE A 1 120 ? -19.980 1.215 -10.332 1.00 94.94 120 PHE A C 1
ATOM 929 O O . PHE A 1 120 ? -19.844 0.354 -9.467 1.00 94.94 120 PHE A O 1
ATOM 936 N N . ASP A 1 121 ? -20.178 0.904 -11.611 1.00 95.31 121 ASP A N 1
ATOM 937 C CA . ASP A 1 121 ? -20.357 -0.487 -12.041 1.00 95.31 121 ASP A CA 1
ATOM 938 C C . ASP A 1 121 ? -19.061 -1.297 -11.955 1.00 95.31 121 ASP A C 1
ATOM 940 O O . ASP A 1 121 ? -19.091 -2.457 -11.536 1.00 95.31 121 ASP A O 1
ATOM 944 N N . LYS A 1 122 ? -17.941 -0.654 -12.315 1.00 97.12 122 LYS A N 1
ATOM 945 C CA . LYS A 1 122 ? -16.606 -1.256 -12.474 1.00 97.12 122 LYS A CA 1
ATOM 946 C C . LYS A 1 122 ? -15.636 -0.958 -11.334 1.00 97.12 122 LYS A C 1
ATOM 948 O O . LYS A 1 122 ? -14.529 -1.484 -11.327 1.00 97.12 122 LYS A O 1
ATOM 953 N N . VAL A 1 123 ? -16.017 -0.093 -10.401 1.00 97.25 123 VAL A N 1
ATOM 954 C CA . VAL A 1 123 ? -15.168 0.308 -9.277 1.00 97.25 123 VAL A CA 1
ATOM 955 C C . VAL A 1 123 ? -15.937 0.070 -7.995 1.00 97.25 123 VAL A C 1
ATOM 957 O O . VAL A 1 123 ? -17.068 0.537 -7.870 1.00 97.25 123 VAL A O 1
ATOM 960 N N . SER A 1 124 ? -15.303 -0.613 -7.051 1.00 97.69 124 SER A N 1
ATOM 961 C CA . SER A 1 124 ? -15.822 -0.740 -5.693 1.00 97.69 124 SER A CA 1
ATOM 962 C C . SER A 1 124 ? -14.838 -0.159 -4.694 1.00 97.69 124 SER 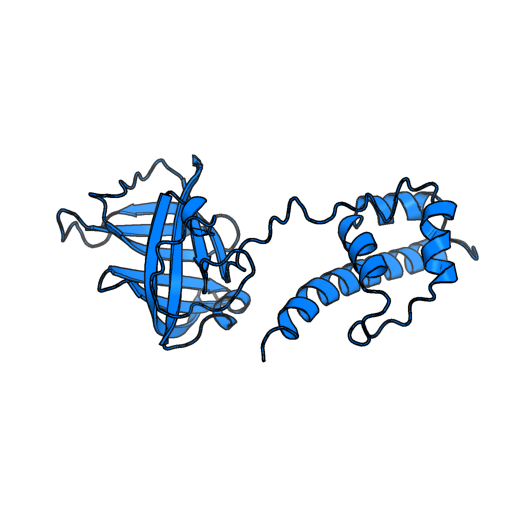A C 1
ATOM 964 O O . SER A 1 124 ? -13.621 -0.241 -4.878 1.00 97.69 124 SER A O 1
ATOM 966 N N . ARG A 1 125 ? -15.384 0.402 -3.617 1.00 98.19 125 ARG A N 1
ATOM 967 C CA . ARG A 1 125 ? -14.624 0.865 -2.460 1.00 98.19 125 ARG A CA 1
ATOM 968 C C . ARG A 1 125 ? -14.545 -0.250 -1.434 1.00 98.19 125 ARG A C 1
ATOM 970 O O . ARG A 1 125 ? -15.555 -0.607 -0.831 1.00 98.19 125 ARG A O 1
ATOM 977 N N . ILE A 1 126 ? -13.356 -0.791 -1.224 1.00 97.81 126 ILE A N 1
ATOM 978 C CA . ILE A 1 126 ? -13.118 -1.837 -0.233 1.00 97.81 126 ILE A CA 1
ATOM 979 C C . ILE A 1 126 ? -12.649 -1.215 1.076 1.00 97.81 126 ILE A C 1
ATOM 981 O O . ILE A 1 126 ? -11.853 -0.279 1.083 1.00 97.81 126 ILE A O 1
ATOM 985 N N . GLU A 1 127 ? -13.160 -1.744 2.177 1.00 97.94 127 GLU A N 1
ATOM 986 C CA . GLU A 1 127 ? -12.722 -1.459 3.537 1.00 97.94 127 GLU A CA 1
ATOM 987 C C . GLU A 1 127 ? -12.052 -2.716 4.077 1.00 97.94 127 GLU A C 1
ATOM 989 O O . GLU A 1 127 ? -12.624 -3.808 3.996 1.00 97.94 127 GLU A O 1
ATOM 994 N N . ALA A 1 128 ? -10.830 -2.585 4.586 1.00 97.25 128 ALA A N 1
ATOM 995 C CA . ALA A 1 128 ? -10.071 -3.725 5.069 1.00 97.25 128 ALA A CA 1
ATOM 996 C C . ALA A 1 128 ? -9.196 -3.374 6.273 1.00 97.25 128 ALA A C 1
ATOM 998 O O . ALA A 1 128 ? -8.763 -2.232 6.446 1.00 97.25 128 ALA A O 1
ATOM 999 N N . GLN A 1 129 ? -8.931 -4.387 7.092 1.00 96.19 129 GLN A N 1
ATOM 1000 C CA . GLN A 1 129 ? -8.083 -4.283 8.274 1.00 96.19 129 GLN A CA 1
ATOM 1001 C C . GLN A 1 129 ? -6.930 -5.277 8.175 1.00 96.19 129 GLN A C 1
ATOM 1003 O O . GLN A 1 129 ? -7.088 -6.367 7.618 1.00 96.19 129 GLN A O 1
ATOM 1008 N N . SER A 1 130 ? -5.766 -4.866 8.661 1.00 92.69 130 SER A N 1
ATOM 1009 C CA . SER A 1 130 ? -4.535 -5.636 8.564 1.00 92.69 130 SER A CA 1
ATOM 1010 C C . SER A 1 130 ? -4.371 -6.610 9.728 1.00 92.69 130 SER A C 1
ATOM 1012 O O . SER A 1 130 ? -4.898 -6.394 10.819 1.00 92.69 130 SER A O 1
ATOM 1014 N N . ASP A 1 131 ? -3.634 -7.691 9.484 1.00 85.12 131 ASP A N 1
ATOM 1015 C CA . ASP A 1 131 ? -3.418 -8.751 10.471 1.00 85.12 131 ASP A CA 1
ATOM 1016 C C . ASP A 1 131 ? -2.341 -8.416 11.508 1.00 85.12 131 ASP A C 1
ATOM 1018 O O . ASP A 1 131 ? -2.431 -8.861 12.652 1.00 85.12 131 ASP A O 1
ATOM 1022 N N . LYS A 1 132 ? -1.272 -7.718 11.103 1.00 77.00 132 LYS A N 1
ATOM 1023 C CA . LYS A 1 132 ? -0.045 -7.608 11.911 1.00 77.00 132 LYS A CA 1
ATOM 1024 C C . LYS A 1 132 ? 0.222 -6.205 12.417 1.00 77.00 132 LYS A C 1
ATOM 1026 O O . LYS A 1 132 ? 0.694 -6.048 13.539 1.00 77.00 132 LYS A O 1
ATOM 1031 N N . PHE A 1 133 ? -0.029 -5.207 11.579 1.00 75.94 133 PHE A N 1
ATOM 1032 C CA . PHE A 1 133 ? 0.372 -3.821 11.833 1.00 75.94 133 PHE A CA 1
ATOM 1033 C C . PHE A 1 133 ? -0.779 -2.901 12.246 1.00 75.94 133 PHE A C 1
ATOM 1035 O O . PHE A 1 133 ? -0.625 -1.687 12.163 1.00 75.94 133 PHE A O 1
ATOM 1042 N N . ASP A 1 134 ? -1.927 -3.469 12.639 1.00 85.19 134 ASP A N 1
ATOM 1043 C CA . ASP A 1 134 ? -3.142 -2.727 13.014 1.00 85.19 134 ASP A CA 1
ATOM 1044 C C . ASP A 1 134 ? -3.441 -1.557 12.054 1.00 85.19 134 ASP A C 1
ATOM 1046 O O . ASP A 1 134 ? -3.738 -0.413 12.434 1.00 85.19 134 ASP A O 1
ATOM 1050 N N . ALA A 1 135 ? -3.277 -1.856 10.764 1.00 92.62 135 ALA A N 1
ATOM 1051 C CA . ALA A 1 135 ? -3.477 -0.913 9.691 1.00 92.62 135 ALA A CA 1
ATOM 1052 C C . ALA A 1 135 ? -4.911 -1.013 9.183 1.00 92.62 135 ALA A C 1
ATOM 1054 O O . ALA A 1 135 ? -5.497 -2.092 9.073 1.00 92.62 135 ALA A O 1
ATOM 1055 N N . TYR A 1 136 ? -5.468 0.132 8.825 1.00 96.50 136 TYR A N 1
ATOM 1056 C CA . TYR A 1 136 ? -6.800 0.241 8.257 1.00 96.50 136 TYR A CA 1
ATOM 1057 C C . TYR A 1 136 ? -6.708 0.881 6.880 1.00 96.50 136 TYR A C 1
ATOM 1059 O O . TYR A 1 136 ? -6.003 1.877 6.705 1.00 96.50 136 TYR A O 1
ATOM 1067 N N . ILE A 1 137 ? -7.426 0.327 5.905 1.00 97.62 137 ILE A N 1
ATOM 1068 C CA . ILE A 1 137 ? -7.417 0.828 4.534 1.00 97.62 137 ILE A CA 1
ATOM 1069 C C . ILE A 1 137 ? -8.840 0.969 3.983 1.00 97.62 137 ILE A C 1
ATOM 1071 O O . ILE A 1 137 ? -9.665 0.063 4.102 1.00 97.62 137 ILE A O 1
ATOM 1075 N N . LEU A 1 138 ? -9.107 2.109 3.343 1.00 98.19 138 LEU A N 1
ATOM 1076 C CA . LEU A 1 138 ? -10.187 2.264 2.367 1.00 98.19 138 LEU A CA 1
ATOM 1077 C C . LEU A 1 138 ? -9.548 2.435 0.994 1.00 98.19 138 LEU A C 1
ATOM 1079 O O . LEU A 1 138 ? -8.719 3.326 0.823 1.00 98.19 138 LEU A O 1
ATOM 1083 N N . LEU A 1 139 ? -9.922 1.605 0.025 1.00 98.31 139 LEU A N 1
ATOM 1084 C CA . LEU A 1 139 ? -9.292 1.578 -1.292 1.00 98.31 139 LEU A CA 1
ATOM 1085 C C . LEU A 1 139 ? -10.333 1.439 -2.403 1.00 98.31 139 LEU A C 1
ATOM 1087 O O . LEU A 1 139 ? -11.166 0.539 -2.370 1.00 98.31 139 LEU A O 1
ATOM 1091 N N . ASP A 1 140 ? -10.256 2.295 -3.416 1.00 98.38 140 ASP A N 1
ATOM 1092 C CA . ASP A 1 140 ? -11.014 2.125 -4.654 1.00 98.38 140 ASP A CA 1
ATOM 1093 C C . ASP A 1 140 ? -10.267 1.161 -5.591 1.00 98.38 140 ASP A C 1
ATOM 1095 O O . ASP A 1 140 ? -9.103 1.382 -5.932 1.00 98.38 140 ASP A O 1
ATOM 1099 N N . VAL A 1 141 ? -10.937 0.089 -6.020 1.00 97.81 141 VAL A N 1
ATOM 1100 C CA . VAL A 1 141 ? -10.358 -0.955 -6.883 1.00 97.81 141 VAL A CA 1
ATOM 1101 C C . VAL A 1 141 ? -11.218 -1.147 -8.125 1.00 97.81 141 VAL A C 1
ATOM 1103 O O . VAL A 1 141 ? -12.447 -1.174 -8.042 1.00 97.81 141 VAL A O 1
ATOM 1106 N N . ASN A 1 142 ? -10.574 -1.315 -9.284 1.00 97.69 142 ASN A N 1
ATOM 1107 C CA . ASN A 1 142 ? -11.258 -1.711 -10.509 1.00 97.69 142 ASN A CA 1
ATOM 1108 C C . ASN A 1 142 ? -11.601 -3.210 -10.463 1.00 97.69 142 ASN A C 1
ATOM 1110 O O . ASN A 1 142 ? -10.765 -4.065 -10.763 1.00 97.69 142 ASN A O 1
ATOM 1114 N N . ILE A 1 143 ? -12.845 -3.513 -10.101 1.00 96.81 143 ILE A N 1
ATOM 1115 C CA . ILE A 1 143 ? -13.354 -4.879 -9.929 1.00 96.81 143 ILE A CA 1
ATOM 1116 C C . ILE A 1 143 ? -13.639 -5.607 -11.249 1.00 96.81 143 ILE A C 1
ATOM 1118 O O . ILE A 1 143 ? -13.833 -6.818 -11.229 1.00 96.81 143 ILE A O 1
ATOM 1122 N N . ASP A 1 144 ? -13.653 -4.894 -12.381 1.00 96.31 144 ASP A N 1
ATOM 1123 C CA . ASP A 1 144 ? -13.774 -5.490 -13.723 1.00 96.31 144 ASP A CA 1
ATOM 1124 C C . ASP A 1 144 ? -12.471 -6.216 -14.108 1.00 96.31 144 ASP A C 1
ATOM 1126 O O . ASP A 1 144 ? -12.489 -7.276 -14.727 1.00 96.31 144 ASP A O 1
ATOM 1130 N N . VAL A 1 145 ? -11.326 -5.662 -13.688 1.00 96.31 145 VAL A N 1
ATOM 1131 C CA . VAL A 1 145 ? -9.991 -6.221 -13.960 1.00 96.31 145 VAL A CA 1
ATOM 1132 C C . VAL A 1 145 ? -9.520 -7.139 -12.835 1.00 96.31 145 VAL A C 1
ATOM 1134 O O . VAL A 1 145 ? -8.917 -8.176 -13.103 1.00 96.31 145 VAL A O 1
ATOM 1137 N N . TYR A 1 146 ? -9.784 -6.773 -11.579 1.00 96.88 146 TYR A N 1
ATOM 1138 C CA . TYR A 1 146 ? -9.320 -7.525 -10.417 1.00 96.88 146 TYR A CA 1
ATOM 1139 C C . TYR A 1 146 ? -10.456 -7.724 -9.398 1.00 96.88 146 TYR A C 1
ATOM 1141 O O . TYR A 1 146 ? -10.657 -6.889 -8.510 1.00 96.88 146 TYR A O 1
ATOM 1149 N N . PRO A 1 147 ? -11.241 -8.813 -9.534 1.00 95.81 147 PRO A N 1
ATOM 1150 C CA . PRO A 1 147 ? -12.407 -9.062 -8.692 1.00 95.81 147 PRO A CA 1
ATOM 1151 C C . PRO A 1 147 ? -12.046 -9.244 -7.213 1.00 95.81 147 PRO A C 1
ATOM 1153 O O . PRO A 1 147 ? -11.227 -10.097 -6.852 1.00 95.81 147 PRO A O 1
ATOM 1156 N N . ILE A 1 148 ? -12.717 -8.488 -6.340 1.00 95.69 148 ILE A N 1
ATOM 1157 C CA . ILE A 1 148 ? -12.535 -8.582 -4.888 1.00 95.69 148 ILE A CA 1
ATOM 1158 C C . ILE A 1 148 ? -13.628 -9.443 -4.257 1.00 95.69 148 ILE A C 1
ATOM 1160 O O . ILE A 1 148 ? -14.816 -9.258 -4.517 1.00 95.69 148 ILE A O 1
ATOM 1164 N N . ASN A 1 149 ? -13.219 -10.372 -3.395 1.00 93.12 149 ASN A N 1
ATOM 1165 C CA . ASN A 1 149 ? -14.099 -11.249 -2.637 1.00 93.12 149 ASN A CA 1
ATOM 1166 C C . ASN A 1 149 ? -13.868 -11.044 -1.132 1.00 93.12 149 ASN A C 1
ATOM 1168 O O . ASN A 1 149 ? -12.730 -11.001 -0.675 1.00 93.12 149 ASN A O 1
ATOM 1172 N N . ARG A 1 150 ? -14.956 -10.938 -0.364 1.00 92.75 150 ARG A N 1
ATOM 1173 C CA . ARG A 1 150 ? -14.917 -10.755 1.095 1.00 92.75 150 ARG A CA 1
ATOM 1174 C C . ARG A 1 150 ? -14.378 -11.970 1.844 1.00 92.75 150 ARG A C 1
ATOM 1176 O O . ARG A 1 150 ? -13.788 -11.805 2.901 1.00 92.75 150 ARG A O 1
ATOM 1183 N N . ASP A 1 151 ? -14.524 -13.163 1.278 1.00 90.88 151 ASP A N 1
ATOM 1184 C CA . ASP A 1 151 ? -14.083 -14.420 1.896 1.00 90.88 151 ASP A CA 1
ATOM 1185 C C . ASP A 1 151 ? -12.596 -14.711 1.646 1.00 90.88 151 ASP A C 1
ATOM 1187 O O . ASP A 1 151 ? -12.112 -15.814 1.907 1.00 90.88 151 ASP A O 1
ATOM 1191 N N . LYS A 1 152 ? -11.877 -13.752 1.056 1.00 93.38 152 LYS A N 1
ATOM 1192 C CA . LYS A 1 152 ? -10.492 -13.894 0.626 1.00 93.38 152 LYS A CA 1
ATOM 1193 C C . LYS A 1 152 ? -9.607 -12.853 1.274 1.00 93.38 152 LYS A C 1
ATOM 1195 O O . LYS A 1 152 ? -10.045 -11.763 1.642 1.00 93.38 152 LYS A O 1
ATOM 1200 N N . ARG A 1 153 ? -8.337 -13.221 1.390 1.00 93.81 153 ARG A N 1
ATOM 1201 C CA . ARG A 1 153 ? -7.301 -12.378 1.975 1.00 93.81 153 ARG A CA 1
ATOM 1202 C C . 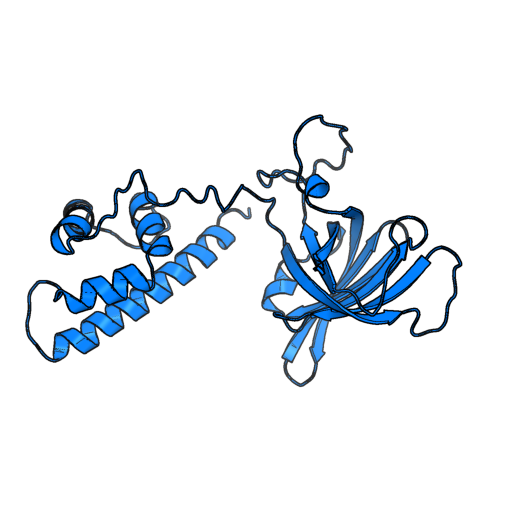ARG A 1 153 ? -6.385 -11.852 0.890 1.00 93.81 153 ARG A C 1
ATOM 1204 O O . ARG A 1 153 ? -6.086 -12.552 -0.083 1.00 93.81 153 ARG A O 1
ATOM 1211 N N . TYR A 1 154 ? -5.928 -10.621 1.073 1.00 96.38 154 TYR A N 1
ATOM 1212 C CA . TYR A 1 154 ? -5.125 -9.933 0.074 1.00 96.38 154 TYR A CA 1
ATOM 1213 C C . TYR A 1 154 ? -3.865 -9.365 0.701 1.00 96.38 154 TYR A C 1
ATOM 1215 O O . TYR A 1 154 ? -3.930 -8.615 1.671 1.00 96.38 154 TYR A O 1
ATOM 1223 N N . THR A 1 155 ? -2.711 -9.687 0.127 1.00 95.56 155 THR A N 1
ATOM 1224 C CA . THR A 1 155 ? -1.475 -8.972 0.441 1.00 95.56 155 THR A CA 1
ATOM 1225 C C . THR A 1 155 ? -1.507 -7.638 -0.286 1.00 95.56 155 THR A C 1
ATOM 1227 O O . THR A 1 155 ? -1.664 -7.617 -1.509 1.00 95.56 155 THR A O 1
ATOM 1230 N N . ILE A 1 156 ? -1.340 -6.547 0.459 1.00 95.81 156 ILE A N 1
ATOM 1231 C CA . ILE A 1 156 ? -1.227 -5.196 -0.086 1.00 95.81 156 ILE A CA 1
ATOM 1232 C C . ILE A 1 156 ? 0.135 -4.639 0.317 1.00 95.81 156 ILE A C 1
ATOM 1234 O O . ILE A 1 156 ? 0.457 -4.550 1.502 1.00 95.81 156 ILE A O 1
ATOM 1238 N N . GLY A 1 157 ? 0.920 -4.267 -0.687 1.00 94.81 157 GLY A N 1
ATOM 1239 C CA . GLY A 1 157 ? 2.216 -3.624 -0.558 1.00 94.81 157 GLY A CA 1
ATOM 1240 C C . GLY A 1 157 ? 2.206 -2.217 -1.147 1.00 94.81 157 GLY A C 1
ATOM 1241 O O . GLY A 1 157 ? 1.485 -1.927 -2.103 1.00 94.81 157 GLY A O 1
ATOM 1242 N N . ILE A 1 158 ? 3.032 -1.338 -0.588 1.00 94.88 158 ILE A N 1
ATOM 1243 C CA . ILE A 1 158 ? 3.271 0.009 -1.103 1.00 94.88 158 ILE A CA 1
ATOM 1244 C C . ILE A 1 158 ? 4.763 0.182 -1.355 1.00 94.88 158 ILE A C 1
ATOM 1246 O O . ILE A 1 158 ? 5.574 -0.036 -0.457 1.00 94.88 158 ILE A O 1
ATOM 1250 N N . ALA A 1 159 ? 5.129 0.620 -2.556 1.00 93.62 159 ALA A N 1
ATOM 1251 C CA . ALA A 1 159 ? 6.513 0.875 -2.948 1.00 93.62 159 ALA A CA 1
ATOM 1252 C C . ALA A 1 159 ? 6.682 2.271 -3.555 1.00 93.62 159 ALA A C 1
ATOM 1254 O O . ALA A 1 159 ? 5.747 2.835 -4.115 1.00 93.62 159 ALA A O 1
ATOM 1255 N N . THR A 1 160 ? 7.896 2.817 -3.503 1.00 91.19 160 THR A N 1
ATOM 1256 C CA . THR A 1 160 ? 8.274 4.044 -4.237 1.00 91.19 160 THR A CA 1
ATOM 1257 C C . THR A 1 160 ? 8.873 3.753 -5.611 1.00 91.19 160 THR A C 1
ATOM 1259 O O . THR A 1 160 ? 9.023 4.657 -6.427 1.00 91.19 160 THR A O 1
ATOM 1262 N N . THR A 1 161 ? 9.239 2.497 -5.865 1.00 89.38 161 THR A N 1
ATOM 1263 C CA . THR A 1 161 ? 9.824 2.035 -7.122 1.00 89.38 161 THR A CA 1
ATOM 1264 C C . THR A 1 161 ? 9.473 0.574 -7.369 1.00 89.38 161 THR A C 1
ATOM 1266 O O . THR A 1 161 ? 9.270 -0.195 -6.427 1.00 89.38 161 THR A O 1
ATOM 1269 N N . LEU A 1 162 ? 9.401 0.198 -8.643 1.00 88.62 162 LEU A N 1
ATOM 1270 C CA . LEU A 1 162 ? 9.242 -1.189 -9.079 1.00 88.62 162 LEU A CA 1
ATOM 1271 C C . LEU A 1 162 ? 10.587 -1.875 -9.335 1.00 88.62 162 LEU A C 1
ATOM 1273 O O . LEU A 1 162 ? 10.625 -3.092 -9.531 1.00 88.62 162 LEU A O 1
ATOM 1277 N N . ASP A 1 163 ? 11.682 -1.117 -9.320 1.00 84.12 163 ASP A N 1
ATOM 1278 C CA . ASP A 1 163 ? 13.011 -1.660 -9.546 1.00 84.12 163 ASP A CA 1
ATOM 1279 C C . ASP A 1 163 ? 13.470 -2.452 -8.327 1.00 84.12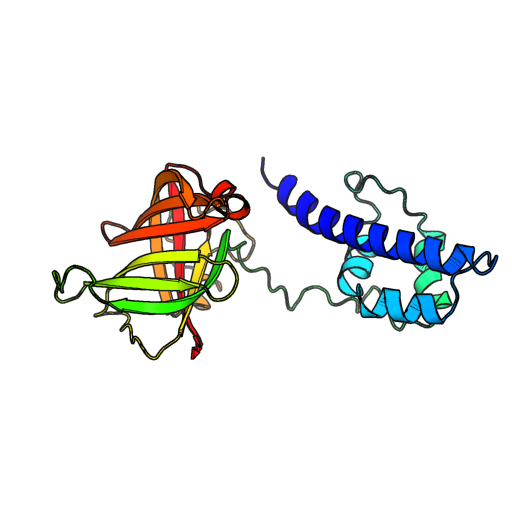 163 ASP A C 1
ATOM 1281 O O . ASP A 1 163 ? 13.543 -1.944 -7.208 1.00 84.12 163 ASP A O 1
ATOM 1285 N N . LEU A 1 164 ? 13.779 -3.729 -8.555 1.00 80.56 164 LEU A N 1
ATOM 1286 C CA . LEU A 1 164 ? 14.137 -4.681 -7.507 1.00 80.56 164 LEU A CA 1
ATOM 1287 C C . LEU A 1 164 ? 15.365 -4.248 -6.699 1.00 80.56 164 LEU A C 1
ATOM 1289 O O . LEU A 1 164 ? 15.470 -4.604 -5.535 1.00 80.56 164 LEU A O 1
ATOM 1293 N N . ASP A 1 165 ? 16.261 -3.457 -7.284 1.00 73.12 165 ASP A N 1
ATOM 1294 C CA . ASP A 1 165 ? 17.457 -2.914 -6.633 1.00 73.12 165 ASP A CA 1
ATOM 1295 C C . ASP A 1 165 ? 17.189 -1.657 -5.777 1.00 73.12 165 ASP A C 1
ATOM 1297 O O . ASP A 1 165 ? 18.095 -1.155 -5.106 1.00 73.12 165 ASP A O 1
ATOM 1301 N N . GLY A 1 166 ? 15.952 -1.149 -5.781 1.00 74.50 166 GLY A N 1
ATOM 1302 C CA . GLY A 1 166 ? 15.554 0.070 -5.082 1.00 74.50 166 GLY A CA 1
ATOM 1303 C C . GLY A 1 166 ? 15.956 1.362 -5.795 1.00 74.50 166 GLY A C 1
ATOM 1304 O O . GLY A 1 166 ? 15.925 2.429 -5.172 1.00 74.50 166 GLY A O 1
ATOM 1305 N N . THR A 1 167 ? 16.338 1.299 -7.074 1.00 77.12 167 THR A N 1
ATOM 1306 C CA . THR A 1 167 ? 16.588 2.496 -7.883 1.00 77.12 167 THR A CA 1
ATOM 1307 C C . THR A 1 167 ? 15.327 3.374 -7.911 1.00 77.12 167 THR A C 1
ATOM 1309 O O . THR A 1 167 ? 14.242 2.853 -8.166 1.00 77.12 167 THR A O 1
ATOM 1312 N N . PRO A 1 168 ? 15.415 4.691 -7.623 1.00 80.06 168 PRO A N 1
ATOM 1313 C CA . PRO A 1 168 ? 14.245 5.568 -7.619 1.00 80.06 168 PRO A CA 1
ATOM 1314 C C . PRO A 1 168 ? 13.512 5.565 -8.961 1.00 80.06 168 PRO A C 1
ATOM 1316 O O . PRO A 1 168 ? 14.152 5.562 -10.013 1.00 80.06 168 PRO A O 1
ATOM 1319 N N . ASP A 1 169 ? 12.181 5.627 -8.914 1.00 81.50 169 ASP A N 1
ATOM 1320 C CA . ASP A 1 169 ? 11.365 5.713 -10.121 1.00 81.50 169 ASP A CA 1
ATOM 1321 C C . ASP A 1 169 ? 11.751 6.937 -10.971 1.00 81.50 169 ASP A C 1
ATOM 1323 O O . ASP A 1 169 ? 11.825 8.071 -10.487 1.00 81.50 169 ASP A O 1
ATOM 1327 N N . THR A 1 170 ? 11.983 6.702 -12.262 1.00 79.88 170 THR A N 1
ATOM 1328 C CA . THR A 1 170 ? 12.312 7.763 -13.225 1.00 79.88 170 THR A CA 1
ATOM 1329 C C . THR A 1 170 ? 11.069 8.530 -13.683 1.00 79.88 170 THR A C 1
ATOM 1331 O O . THR A 1 170 ? 11.187 9.619 -14.246 1.00 79.88 170 THR A O 1
ATOM 1334 N N . GLY A 1 171 ? 9.870 7.988 -13.443 1.00 77.12 171 GLY A N 1
ATOM 1335 C CA . GLY A 1 171 ? 8.596 8.518 -13.924 1.00 77.12 171 GLY A CA 1
ATOM 1336 C C . GLY A 1 171 ? 8.246 8.131 -15.351 1.00 77.12 171 GLY A C 1
ATOM 1337 O O . GLY A 1 171 ? 7.146 8.443 -15.804 1.00 77.12 171 G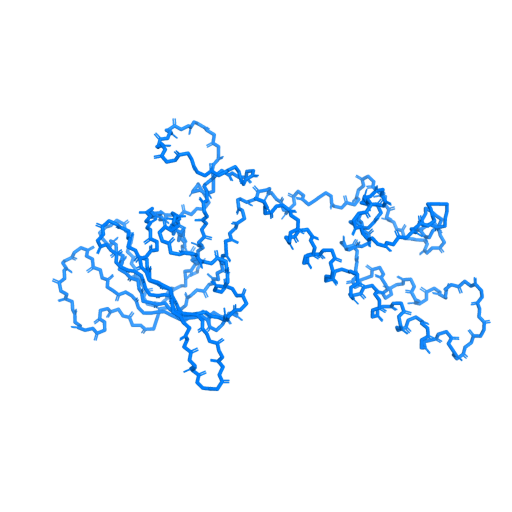LY A O 1
ATOM 1338 N N . TYR A 1 172 ? 9.161 7.475 -16.061 1.00 77.88 172 TYR A N 1
ATOM 1339 C CA . TYR A 1 172 ? 8.918 6.969 -17.400 1.00 77.88 172 TYR A CA 1
ATOM 1340 C C . TYR A 1 172 ? 8.578 5.492 -17.322 1.00 77.88 172 TYR A C 1
ATOM 1342 O O . TYR A 1 172 ? 9.350 4.683 -16.805 1.00 77.88 172 TYR A O 1
ATOM 1350 N N . TYR A 1 173 ? 7.426 5.134 -17.879 1.00 73.19 173 TYR A N 1
ATOM 1351 C CA . TYR A 1 173 ? 7.071 3.738 -18.035 1.00 73.19 173 TYR A CA 1
ATOM 1352 C C . TYR A 1 173 ? 7.941 3.122 -19.131 1.00 73.19 173 TYR A C 1
ATOM 1354 O O . TYR A 1 173 ? 7.779 3.421 -20.314 1.00 73.19 173 TYR A O 1
ATOM 1362 N N . ASN A 1 174 ? 8.885 2.277 -18.725 1.00 69.50 174 ASN A N 1
ATOM 1363 C CA . ASN A 1 174 ? 9.709 1.505 -19.640 1.00 69.50 174 ASN A CA 1
ATOM 1364 C C . ASN A 1 174 ? 9.233 0.052 -19.615 1.00 69.50 174 ASN A C 1
ATOM 1366 O O . ASN A 1 174 ? 9.430 -0.637 -18.611 1.00 69.50 174 ASN A O 1
ATOM 1370 N N . GLN A 1 175 ? 8.623 -0.408 -20.712 1.00 70.38 175 GLN A N 1
ATOM 1371 C CA . GLN A 1 175 ? 8.315 -1.825 -20.929 1.00 70.38 175 GLN A CA 1
ATOM 1372 C C . GLN A 1 175 ? 9.629 -2.588 -21.073 1.00 70.38 175 GLN A C 1
ATOM 1374 O O . GLN A 1 175 ? 10.136 -2.825 -22.166 1.00 70.38 175 GLN A O 1
ATOM 1379 N N . THR A 1 176 ? 10.222 -2.912 -19.935 1.00 68.56 176 THR A N 1
ATOM 1380 C CA . THR A 1 176 ? 11.497 -3.605 -19.882 1.00 68.56 176 THR A CA 1
ATOM 1381 C C . THR A 1 176 ? 11.218 -5.098 -19.803 1.00 68.56 176 THR A C 1
ATOM 1383 O O . THR A 1 176 ? 10.315 -5.520 -19.093 1.00 68.56 176 THR A O 1
ATOM 1386 N N . THR A 1 177 ? 12.028 -5.920 -20.462 1.00 70.94 177 THR A N 1
ATOM 1387 C CA . THR A 1 177 ? 11.986 -7.388 -20.322 1.00 70.94 177 THR A CA 1
ATOM 1388 C C . THR A 1 177 ? 12.606 -7.890 -19.009 1.00 70.94 177 THR A C 1
ATOM 1390 O O . THR A 1 177 ? 12.796 -9.092 -18.839 1.00 70.94 177 THR A O 1
ATOM 1393 N N . ARG A 1 178 ? 12.989 -6.982 -18.100 1.00 79.25 178 ARG A N 1
ATOM 1394 C CA . ARG A 1 178 ? 13.602 -7.312 -16.807 1.00 79.25 178 ARG A CA 1
ATOM 1395 C C . ARG A 1 178 ? 12.514 -7.617 -15.785 1.00 79.25 178 ARG A C 1
ATOM 1397 O O . ARG A 1 178 ? 11.495 -6.939 -15.779 1.00 79.25 178 ARG A O 1
ATOM 1404 N N . GLU A 1 179 ? 12.776 -8.577 -14.902 1.00 83.56 179 GLU A N 1
ATOM 1405 C CA . GLU A 1 179 ? 11.904 -8.839 -13.755 1.00 83.56 179 GLU A CA 1
ATOM 1406 C C . GLU A 1 179 ? 11.840 -7.594 -12.852 1.00 83.56 179 GLU A C 1
ATOM 1408 O O . GLU A 1 179 ? 12.863 -6.983 -12.526 1.00 83.56 179 GLU A O 1
ATOM 1413 N N . THR A 1 180 ? 10.632 -7.233 -12.443 1.00 87.44 180 THR A N 1
ATOM 1414 C CA . THR A 1 180 ? 10.312 -6.094 -11.584 1.00 87.44 180 THR A CA 1
ATOM 1415 C C . THR A 1 180 ? 9.557 -6.551 -10.340 1.00 87.44 180 THR A C 1
ATOM 1417 O O . THR A 1 180 ? 9.147 -7.705 -10.204 1.00 87.44 180 THR A O 1
ATOM 1420 N N . LEU A 1 181 ? 9.350 -5.634 -9.393 1.00 87.94 181 LEU A N 1
ATOM 1421 C CA . LEU A 1 181 ? 8.501 -5.905 -8.239 1.00 87.94 181 LEU A CA 1
ATOM 1422 C C . LEU A 1 181 ? 7.047 -6.182 -8.652 1.00 87.94 181 LEU A C 1
ATOM 1424 O O . LEU A 1 181 ? 6.395 -6.992 -8.001 1.00 87.94 181 LEU A O 1
ATOM 1428 N N . ALA A 1 182 ? 6.565 -5.564 -9.736 1.00 90.38 182 ALA A N 1
ATOM 1429 C CA . ALA A 1 182 ? 5.201 -5.741 -10.230 1.00 90.38 182 ALA A CA 1
ATOM 1430 C C . ALA A 1 182 ? 4.899 -7.194 -10.626 1.00 90.38 182 ALA A C 1
ATOM 1432 O O . ALA A 1 182 ? 3.799 -7.662 -10.357 1.00 90.38 182 ALA A O 1
ATOM 1433 N N . ASP A 1 183 ? 5.882 -7.931 -11.154 1.00 89.69 183 ASP A N 1
ATOM 1434 C CA . ASP A 1 183 ? 5.712 -9.327 -11.596 1.00 89.69 183 ASP A CA 1
ATOM 1435 C C . ASP A 1 183 ? 5.385 -10.299 -10.447 1.00 89.69 183 ASP A C 1
ATOM 1437 O O . ASP A 1 183 ? 4.983 -11.439 -10.672 1.00 89.69 183 ASP A O 1
ATOM 1441 N N . LYS A 1 184 ? 5.559 -9.863 -9.193 1.00 89.69 184 LYS A N 1
ATOM 1442 C CA . LYS A 1 184 ? 5.241 -10.645 -7.988 1.00 89.69 184 LYS A CA 1
ATOM 1443 C C . LYS A 1 184 ? 3.826 -10.406 -7.461 1.00 89.69 184 LYS A C 1
ATOM 1445 O O . LYS A 1 184 ? 3.451 -11.024 -6.460 1.00 89.69 184 LYS A O 1
ATOM 1450 N N . TYR A 1 185 ? 3.080 -9.495 -8.080 1.00 94.44 185 TYR A N 1
ATOM 1451 C CA . TYR A 1 185 ? 1.726 -9.118 -7.697 1.00 94.44 185 TYR A CA 1
ATOM 1452 C C . TYR A 1 185 ? 0.789 -9.227 -8.898 1.00 94.44 185 TYR A C 1
ATOM 1454 O O . TYR A 1 185 ? 1.216 -9.289 -10.045 1.00 94.44 185 TYR A O 1
ATOM 1462 N N . GLU A 1 186 ? -0.507 -9.280 -8.624 1.00 95.38 186 GLU A N 1
ATOM 1463 C CA . GLU A 1 186 ? -1.532 -9.509 -9.646 1.00 95.38 186 GLU A CA 1
ATOM 1464 C C . GLU A 1 186 ? -2.164 -8.193 -10.109 1.00 95.38 186 GLU A C 1
ATOM 1466 O O . GLU A 1 186 ? -2.623 -8.074 -11.242 1.00 95.38 186 GLU A O 1
ATOM 1471 N N . TYR A 1 187 ? -2.167 -7.187 -9.234 1.00 96.69 187 TYR A N 1
ATOM 1472 C CA . TYR A 1 187 ? -2.757 -5.883 -9.484 1.00 96.69 187 TYR A CA 1
ATOM 1473 C C . TYR A 1 187 ? -1.818 -4.775 -9.013 1.00 96.69 187 TYR A C 1
ATOM 1475 O O . TYR A 1 187 ? -1.304 -4.809 -7.893 1.00 96.69 187 TYR A O 1
ATOM 1483 N N . VAL A 1 188 ? -1.592 -3.788 -9.880 1.00 96.31 188 VAL A N 1
ATOM 1484 C CA . VAL A 1 188 ? -0.667 -2.680 -9.629 1.00 96.31 188 VAL A CA 1
ATOM 1485 C C . VAL A 1 188 ? -1.330 -1.361 -9.994 1.00 96.31 188 VAL A C 1
ATOM 1487 O O . VAL A 1 188 ? -1.907 -1.226 -11.071 1.00 96.31 188 VAL A O 1
ATOM 1490 N N . MET A 1 189 ? -1.211 -0.366 -9.118 1.00 96.88 189 MET A N 1
ATOM 1491 C CA . MET A 1 189 ? -1.630 1.007 -9.401 1.00 96.88 189 MET A CA 1
ATOM 1492 C C . MET A 1 189 ? -0.487 1.975 -9.138 1.00 96.88 189 MET A C 1
ATOM 1494 O O . MET A 1 189 ? 0.257 1.809 -8.178 1.00 96.88 189 MET A O 1
ATOM 1498 N N . HIS A 1 190 ? -0.370 3.015 -9.959 1.00 95.81 190 HIS A N 1
ATOM 1499 C CA . HIS A 1 190 ? 0.596 4.093 -9.766 1.00 95.81 190 HIS A CA 1
ATOM 1500 C C . HIS A 1 190 ? -0.135 5.400 -9.458 1.00 95.81 190 HIS A C 1
ATOM 1502 O O . HIS A 1 190 ? -1.121 5.744 -10.113 1.00 95.81 190 HIS A O 1
ATOM 1508 N N . GLY A 1 191 ? 0.314 6.101 -8.423 1.00 96.38 191 GLY A N 1
ATOM 1509 C CA . GLY A 1 191 ? -0.399 7.241 -7.872 1.00 96.38 191 GLY A CA 1
ATOM 1510 C C . GLY A 1 191 ? 0.493 8.166 -7.067 1.00 96.38 191 GLY A C 1
ATOM 1511 O O . GLY A 1 191 ? 1.717 8.024 -7.032 1.00 96.38 191 GLY A O 1
ATOM 1512 N N . ARG A 1 192 ? -0.138 9.157 -6.437 1.00 96.62 192 ARG A N 1
ATOM 1513 C CA . ARG A 1 192 ? 0.552 10.184 -5.654 1.00 96.62 192 ARG A CA 1
ATOM 1514 C C . ARG A 1 192 ? -0.154 10.447 -4.340 1.00 96.62 192 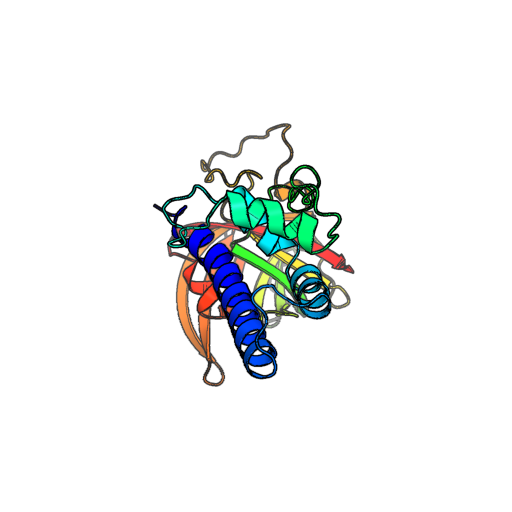ARG A C 1
ATOM 1516 O O . ARG A 1 192 ? -1.386 10.501 -4.297 1.00 96.62 192 ARG A O 1
ATOM 1523 N N . THR A 1 193 ? 0.622 10.636 -3.282 1.00 97.38 193 THR A N 1
ATOM 1524 C CA . THR A 1 193 ? 0.102 11.148 -2.013 1.00 97.38 193 THR A CA 1
ATOM 1525 C C . THR A 1 193 ? -0.363 12.588 -2.208 1.00 97.38 193 THR A C 1
ATOM 1527 O O . THR A 1 193 ? 0.355 13.420 -2.762 1.00 97.38 193 THR A O 1
ATOM 1530 N N . TYR A 1 194 ? -1.569 12.908 -1.750 1.00 97.69 194 TYR A N 1
ATOM 1531 C CA . TYR A 1 194 ? -2.094 14.279 -1.818 1.00 97.69 194 TYR A CA 1
ATOM 1532 C C . TYR A 1 194 ? -2.406 14.864 -0.442 1.00 97.69 194 TYR A C 1
ATOM 1534 O O . TYR A 1 194 ? -2.632 16.067 -0.318 1.00 97.69 194 TYR A O 1
ATOM 1542 N N . ARG A 1 195 ? -2.412 14.029 0.601 1.00 97.38 195 ARG A N 1
ATOM 1543 C CA . ARG A 1 195 ? -2.534 14.467 1.988 1.00 97.38 195 ARG A CA 1
ATOM 1544 C C . ARG A 1 195 ? -1.888 13.443 2.912 1.00 97.38 195 ARG A C 1
ATOM 1546 O O . ARG A 1 195 ? -2.081 12.244 2.742 1.00 97.38 195 ARG A O 1
ATOM 1553 N N . VAL A 1 196 ? -1.153 13.934 3.899 1.00 96.56 196 VAL A N 1
ATOM 1554 C CA . VAL A 1 196 ? -0.632 13.153 5.022 1.00 96.56 196 VAL A CA 1
ATOM 1555 C C . VAL A 1 196 ? -0.990 13.932 6.278 1.00 96.56 196 VAL A C 1
ATOM 1557 O O . VAL A 1 196 ? -0.741 15.136 6.343 1.00 96.56 196 VAL A O 1
ATOM 1560 N N . ALA A 1 197 ? -1.639 13.279 7.231 1.00 96.75 197 ALA A N 1
ATOM 1561 C CA . ALA A 1 197 ? -2.041 13.877 8.494 1.00 96.75 197 ALA A CA 1
ATOM 1562 C C . ALA A 1 197 ? -1.677 12.953 9.652 1.00 96.75 197 ALA A C 1
ATOM 1564 O O . ALA A 1 197 ? -1.564 11.743 9.475 1.00 96.75 197 ALA A O 1
ATOM 1565 N N . ASP A 1 198 ? -1.527 13.535 10.833 1.00 95.19 198 ASP A N 1
ATOM 1566 C CA . ASP A 1 198 ? -1.387 12.787 12.075 1.00 95.19 198 ASP A CA 1
ATOM 1567 C C . ASP A 1 198 ? -2.716 12.821 12.812 1.00 95.19 198 ASP A C 1
ATOM 1569 O O . ASP A 1 198 ? -3.353 13.873 12.906 1.00 95.19 198 ASP A O 1
ATOM 1573 N N . ILE A 1 199 ? -3.145 11.660 13.288 1.00 95.00 199 ILE A N 1
ATOM 1574 C CA . ILE A 1 199 ? -4.394 11.475 14.015 1.00 95.00 199 ILE A CA 1
ATOM 1575 C C . ILE A 1 199 ? -4.122 10.694 15.297 1.00 95.00 199 ILE A C 1
ATOM 1577 O O . ILE A 1 199 ? -3.174 9.916 15.380 1.00 95.00 199 ILE A O 1
ATOM 1581 N N . GLU A 1 200 ? -4.984 10.879 16.285 1.00 93.38 200 GLU A N 1
ATOM 1582 C CA . GLU A 1 200 ? -4.995 10.067 17.494 1.00 93.38 200 GLU A CA 1
ATOM 1583 C C . GLU A 1 200 ? -6.224 9.161 17.446 1.00 93.38 200 GLU A C 1
ATOM 1585 O O . GLU A 1 200 ? -7.353 9.637 17.307 1.00 93.38 200 GLU A O 1
ATOM 1590 N N . VAL A 1 201 ? -6.001 7.851 17.502 1.00 87.62 201 VAL A N 1
ATOM 1591 C CA . VAL A 1 201 ? -7.059 6.835 17.512 1.00 87.62 201 VAL A CA 1
ATOM 1592 C C . VAL A 1 201 ? -6.821 5.964 18.732 1.00 87.62 201 VAL A C 1
ATOM 1594 O O . VAL A 1 201 ? -5.741 5.402 18.873 1.00 87.62 201 VAL A O 1
ATOM 1597 N N . ASP A 1 202 ? -7.799 5.898 19.634 1.00 85.44 202 ASP A N 1
ATOM 1598 C CA . ASP A 1 202 ? -7.726 5.106 20.870 1.00 85.44 202 ASP A CA 1
ATOM 1599 C C . ASP A 1 202 ? -6.471 5.388 21.727 1.00 85.44 202 ASP A C 1
ATOM 1601 O O . ASP A 1 202 ? -5.893 4.494 22.342 1.00 85.44 202 ASP A O 1
ATOM 1605 N N . GLY A 1 203 ? -6.031 6.652 21.763 1.00 85.88 203 GLY A N 1
ATOM 1606 C CA . GLY A 1 203 ? -4.835 7.081 22.500 1.00 85.88 203 GLY A CA 1
ATOM 1607 C C . GLY A 1 203 ? -3.506 6.735 21.818 1.00 85.88 203 GLY A C 1
ATOM 1608 O O . GLY A 1 203 ? -2.446 6.902 22.422 1.00 85.88 203 GLY A O 1
ATOM 1609 N N . GLN A 1 204 ? -3.540 6.238 20.578 1.00 87.62 204 GLN A N 1
ATOM 1610 C CA . GLN A 1 204 ? -2.361 5.937 19.771 1.00 87.62 204 GLN A CA 1
ATOM 1611 C C . GLN A 1 204 ? -2.204 6.949 18.636 1.00 87.62 204 GLN A C 1
ATOM 1613 O O . GLN A 1 204 ? -3.134 7.199 17.865 1.00 87.62 204 GLN A O 1
ATOM 1618 N N . GLU A 1 205 ? -0.996 7.498 18.494 1.00 91.62 205 GLU A N 1
ATOM 1619 C CA . GLU A 1 205 ? -0.641 8.328 17.345 1.00 91.62 205 GLU A CA 1
ATOM 1620 C C . GLU A 1 205 ? -0.527 7.463 16.083 1.00 91.62 205 GLU A C 1
ATOM 1622 O O . GLU A 1 205 ? 0.369 6.623 15.948 1.00 91.62 205 GLU A O 1
ATOM 1627 N N . LYS A 1 206 ? -1.410 7.715 15.120 1.00 93.81 206 LYS A N 1
ATOM 1628 C CA . LYS A 1 206 ? -1.407 7.087 13.800 1.00 93.81 206 LYS A CA 1
ATOM 1629 C C . LYS A 1 206 ? -1.224 8.140 12.715 1.00 93.81 206 LYS A C 1
ATOM 1631 O O . LYS A 1 206 ? -1.608 9.298 12.858 1.00 93.81 206 LYS A O 1
ATOM 1636 N N . GLY A 1 207 ? -0.618 7.742 11.606 1.00 95.38 207 GLY A N 1
ATOM 1637 C CA . GLY A 1 207 ? -0.644 8.534 10.386 1.00 95.38 207 GLY A CA 1
ATOM 1638 C C . GLY A 1 207 ? -1.844 8.169 9.532 1.00 95.38 207 GLY A C 1
ATOM 1639 O O . GLY A 1 207 ? -2.172 6.994 9.380 1.00 95.38 207 GLY A O 1
ATOM 1640 N N . GLU A 1 208 ? -2.455 9.183 8.940 1.00 97.56 208 GLU A N 1
ATOM 1641 C CA . GLU A 1 208 ? -3.534 9.086 7.974 1.00 97.56 208 GLU A CA 1
ATOM 1642 C C . GLU A 1 208 ? -3.033 9.580 6.608 1.00 97.56 208 GLU A C 1
ATOM 1644 O O . GLU A 1 208 ? -2.811 10.775 6.391 1.00 97.56 208 GLU A O 1
ATOM 1649 N N . ILE A 1 209 ? -2.804 8.642 5.691 1.00 98.12 209 ILE A N 1
ATOM 1650 C CA . ILE A 1 209 ? -2.213 8.878 4.374 1.00 98.12 209 ILE A CA 1
ATOM 1651 C C . ILE A 1 209 ? -3.294 8.756 3.309 1.00 98.12 209 ILE A C 1
ATOM 1653 O O . ILE A 1 209 ? -3.980 7.740 3.216 1.00 98.12 209 ILE A O 1
ATOM 1657 N N . TYR A 1 210 ? -3.390 9.772 2.459 1.00 98.38 210 TYR A N 1
ATOM 1658 C CA . TYR A 1 210 ? -4.299 9.797 1.328 1.00 98.38 210 TYR A CA 1
ATOM 1659 C C . TYR A 1 210 ? -3.528 9.769 0.013 1.00 98.38 210 TYR A C 1
ATOM 1661 O O . TYR A 1 210 ? -2.650 10.607 -0.231 1.00 98.38 210 TYR A O 1
ATOM 1669 N N . VAL A 1 211 ? -3.895 8.833 -0.859 1.00 98.44 211 VAL A N 1
ATOM 1670 C CA . VAL A 1 211 ? -3.255 8.619 -2.161 1.00 98.44 211 VAL A CA 1
ATOM 1671 C C . VAL A 1 211 ? -4.310 8.618 -3.258 1.00 98.44 211 VAL A C 1
ATOM 1673 O O . VAL A 1 211 ? -5.411 8.105 -3.074 1.00 98.44 211 VAL A O 1
ATOM 1676 N N . SER A 1 212 ? -3.972 9.209 -4.401 1.00 98.25 212 SER A N 1
ATOM 1677 C CA . SER A 1 212 ? -4.787 9.169 -5.613 1.00 98.25 212 SER A CA 1
ATOM 1678 C C . SER A 1 212 ? -4.052 8.414 -6.714 1.00 98.25 212 SER A C 1
ATOM 1680 O O . SER A 1 212 ? -2.947 8.792 -7.111 1.00 98.25 212 SER A O 1
ATOM 1682 N N . TYR A 1 213 ? -4.691 7.366 -7.226 1.00 97.62 213 TYR A N 1
ATOM 1683 C CA . TYR A 1 213 ? -4.246 6.537 -8.342 1.00 97.62 213 TYR A CA 1
ATOM 1684 C C . TYR A 1 213 ? -5.052 6.901 -9.594 1.00 97.62 213 TYR A C 1
ATOM 1686 O O . TYR A 1 213 ? -5.903 6.146 -10.057 1.00 97.62 213 TYR A O 1
ATOM 1694 N N . GLY A 1 214 ? -4.858 8.126 -10.094 1.00 94.19 214 GLY A N 1
ATOM 1695 C CA . GLY A 1 214 ? -5.579 8.618 -11.274 1.00 94.19 214 GLY A CA 1
ATOM 1696 C C . GLY A 1 214 ? -7.091 8.787 -11.064 1.00 94.19 214 GLY A C 1
ATOM 1697 O O . GLY A 1 214 ? -7.855 8.642 -12.011 1.00 94.19 214 GLY A O 1
ATOM 1698 N N . GLY A 1 215 ? -7.525 9.077 -9.832 1.00 94.69 215 GLY A N 1
ATOM 1699 C CA . GLY A 1 215 ? -8.938 9.233 -9.462 1.00 94.69 215 GLY A CA 1
ATOM 1700 C C . GLY A 1 215 ? -9.484 8.107 -8.582 1.00 94.69 215 GLY A C 1
ATOM 1701 O O . GLY A 1 215 ? -10.463 8.330 -7.877 1.00 94.69 215 GLY A O 1
ATOM 1702 N N . LEU A 1 216 ? -8.823 6.944 -8.553 1.00 97.19 216 LEU A N 1
ATOM 1703 C CA . LEU A 1 216 ? -9.084 5.905 -7.555 1.00 97.19 216 LEU A CA 1
ATOM 1704 C C . LEU A 1 216 ? -8.397 6.295 -6.246 1.00 97.19 216 LEU A C 1
ATOM 1706 O O . LEU A 1 216 ? -7.184 6.522 -6.225 1.00 97.19 216 LEU A O 1
ATOM 1710 N N . LEU A 1 217 ? -9.165 6.433 -5.169 1.00 97.88 217 LEU A N 1
ATOM 1711 C CA . LEU A 1 217 ? -8.658 6.959 -3.909 1.00 97.88 217 LEU A CA 1
ATOM 1712 C C . LEU A 1 217 ? -8.264 5.837 -2.952 1.00 97.88 217 LEU A C 1
ATOM 1714 O O . LEU A 1 217 ? -8.876 4.771 -2.914 1.00 97.88 217 LEU A O 1
ATOM 1718 N N . MET A 1 218 ? -7.254 6.120 -2.136 1.00 98.38 218 MET A N 1
ATOM 1719 C CA . MET A 1 218 ? -6.880 5.308 -0.991 1.00 98.38 218 MET A CA 1
ATOM 1720 C C . MET A 1 218 ? -6.741 6.184 0.247 1.00 98.38 218 MET A C 1
ATOM 1722 O O . MET A 1 218 ? -6.124 7.249 0.196 1.00 98.38 218 MET A O 1
ATOM 1726 N N . LEU A 1 219 ? -7.265 5.687 1.359 1.00 98.06 219 LEU A N 1
ATOM 1727 C CA . LEU A 1 219 ? -6.978 6.133 2.712 1.00 98.06 219 LEU A CA 1
ATOM 1728 C C . LEU A 1 219 ? -6.281 4.986 3.438 1.00 98.06 219 LEU A C 1
ATOM 1730 O O . LEU A 1 219 ? -6.855 3.908 3.556 1.00 98.06 219 LEU A O 1
ATOM 1734 N N . LEU A 1 220 ? -5.080 5.229 3.949 1.00 97.56 220 LEU A N 1
ATOM 1735 C CA . LEU A 1 220 ? -4.335 4.300 4.788 1.00 97.56 220 LEU A CA 1
ATOM 1736 C C . LEU A 1 220 ? -4.133 4.921 6.168 1.00 97.56 220 LEU A C 1
ATOM 1738 O O . LEU A 1 220 ? -3.579 6.013 6.284 1.00 97.56 220 LEU A O 1
ATOM 1742 N N . ARG A 1 221 ? -4.545 4.208 7.213 1.00 97.12 221 ARG A N 1
ATOM 1743 C CA . ARG A 1 221 ? -4.229 4.525 8.606 1.00 97.12 221 ARG A CA 1
ATOM 1744 C C . ARG A 1 221 ? -3.264 3.484 9.140 1.00 97.12 221 ARG A C 1
ATOM 1746 O O . ARG A 1 221 ? -3.570 2.297 9.104 1.00 97.12 221 ARG A O 1
ATOM 1753 N N . VAL A 1 222 ? -2.113 3.934 9.618 1.00 93.69 222 VAL A N 1
ATOM 1754 C CA . VAL A 1 222 ? -1.014 3.086 10.106 1.00 93.69 222 VAL A CA 1
ATOM 1755 C C . VAL A 1 222 ? -0.321 3.755 11.280 1.00 93.69 222 VAL A C 1
ATOM 1757 O O . VAL A 1 222 ? -0.436 4.966 11.461 1.00 93.69 222 VAL A O 1
ATOM 1760 N N . ASP A 1 223 ? 0.450 2.990 12.043 1.00 90.38 223 ASP A N 1
ATOM 1761 C CA . ASP A 1 223 ? 1.320 3.531 13.082 1.00 90.38 223 ASP A CA 1
ATOM 1762 C C . ASP A 1 223 ? 2.201 4.688 12.603 1.00 90.38 223 ASP A C 1
ATOM 1764 O O . ASP A 1 223 ? 2.729 4.710 11.482 1.00 90.38 223 ASP A O 1
ATOM 1768 N N . LYS A 1 224 ? 2.446 5.629 13.519 1.00 87.25 224 LYS A N 1
ATOM 1769 C CA . LYS A 1 224 ? 3.303 6.794 13.280 1.00 87.25 224 LYS A CA 1
ATOM 1770 C C . LYS A 1 224 ? 4.747 6.427 12.913 1.00 87.25 224 LYS A C 1
ATOM 1772 O O . LYS A 1 224 ? 5.457 7.231 12.312 1.00 87.25 224 LYS A O 1
ATOM 1777 N N . SER A 1 225 ? 5.217 5.229 13.262 1.00 83.19 225 SER A N 1
ATOM 1778 C CA . SER A 1 225 ? 6.531 4.717 12.847 1.00 83.19 225 SER A CA 1
ATOM 1779 C C . SER A 1 225 ? 6.604 4.468 11.337 1.00 83.19 225 SER A C 1
ATOM 1781 O O . SER A 1 225 ? 7.614 4.803 10.723 1.00 83.19 225 SER A O 1
ATOM 1783 N N . VAL A 1 226 ? 5.523 3.956 10.744 1.00 85.62 226 VAL A N 1
ATOM 1784 C CA . VAL A 1 226 ? 5.404 3.658 9.311 1.00 85.62 226 VAL A CA 1
ATOM 1785 C C . VAL A 1 226 ? 5.056 4.921 8.528 1.00 85.62 226 VAL A C 1
ATOM 1787 O O . VAL A 1 226 ? 5.657 5.192 7.488 1.00 85.62 226 VAL A O 1
ATOM 1790 N N . SER A 1 227 ? 4.139 5.746 9.045 1.00 88.44 227 SER A N 1
ATOM 1791 C CA . SER A 1 227 ? 3.668 6.942 8.335 1.00 88.44 227 SER A CA 1
ATOM 1792 C C . SER A 1 227 ? 4.759 7.984 8.074 1.00 88.44 227 SER A C 1
ATOM 1794 O O . SER A 1 227 ? 4.676 8.720 7.097 1.00 88.44 227 SER A O 1
ATOM 1796 N N . LYS A 1 228 ? 5.830 8.009 8.881 1.00 87.69 228 LYS A N 1
ATOM 1797 C CA . LYS A 1 228 ? 7.011 8.875 8.682 1.00 87.69 228 LYS A CA 1
ATOM 1798 C C . LYS A 1 228 ? 7.733 8.650 7.352 1.00 87.69 228 LYS A C 1
ATOM 1800 O O . LYS A 1 228 ? 8.531 9.494 6.956 1.00 87.69 228 LYS A O 1
ATOM 1805 N N . HIS A 1 229 ? 7.502 7.518 6.692 1.00 86.75 229 HIS A N 1
ATOM 1806 C CA . HIS A 1 229 ? 8.074 7.218 5.380 1.00 86.75 229 HIS A CA 1
ATOM 1807 C C . HIS A 1 229 ? 7.246 7.769 4.210 1.00 86.75 229 HIS A C 1
ATOM 1809 O O . HIS A 1 229 ? 7.667 7.638 3.058 1.00 86.75 229 HIS A O 1
ATOM 1815 N N . PHE A 1 230 ? 6.095 8.377 4.507 1.00 91.94 230 PHE A N 1
ATOM 1816 C CA . PHE A 1 230 ? 5.202 8.983 3.535 1.00 91.94 230 PHE A CA 1
ATOM 1817 C C . PHE A 1 230 ? 5.330 10.504 3.566 1.00 91.94 230 PHE A C 1
ATOM 1819 O O . PHE A 1 230 ? 5.233 11.138 4.615 1.00 91.94 230 PHE A O 1
ATOM 1826 N N . GLU A 1 231 ? 5.516 11.090 2.392 1.00 93.62 231 GLU A N 1
ATOM 1827 C CA . GLU A 1 231 ? 5.641 12.530 2.189 1.00 93.62 231 GLU A CA 1
ATOM 1828 C C . GLU A 1 231 ? 4.523 13.020 1.268 1.00 93.62 231 GLU A C 1
ATOM 1830 O O . GLU A 1 231 ? 3.924 12.235 0.535 1.00 93.62 231 GLU A O 1
ATOM 1835 N N . LEU A 1 232 ? 4.217 14.316 1.300 1.00 95.56 232 LEU A N 1
ATOM 1836 C CA . LEU A 1 232 ? 3.270 14.926 0.367 1.00 95.56 232 LEU A CA 1
ATOM 1837 C C . LEU A 1 232 ? 3.833 14.896 -1.064 1.00 95.56 232 LEU A C 1
ATOM 1839 O O . LEU A 1 232 ? 5.026 15.110 -1.259 1.00 95.56 232 LEU A O 1
ATOM 1843 N N . ASP A 1 233 ? 2.969 14.687 -2.060 1.00 93.81 233 ASP A N 1
ATOM 1844 C CA . ASP A 1 233 ? 3.312 14.707 -3.491 1.00 93.81 233 ASP A CA 1
ATOM 1845 C C . ASP A 1 233 ? 4.265 13.574 -3.950 1.00 93.81 233 ASP A C 1
ATOM 1847 O O . ASP A 1 233 ? 4.736 13.545 -5.098 1.00 93.81 233 ASP A O 1
ATOM 1851 N N . GLN A 1 234 ? 4.495 12.597 -3.068 1.00 92.56 234 GLN A N 1
ATOM 1852 C CA . GLN A 1 234 ? 5.316 11.409 -3.270 1.00 92.56 234 GLN A CA 1
ATOM 1853 C C . GLN A 1 234 ? 4.632 10.431 -4.229 1.00 92.56 234 GLN A C 1
ATOM 1855 O O . GLN A 1 234 ? 3.446 10.125 -4.096 1.00 92.56 234 GLN A O 1
ATOM 1860 N N . ARG A 1 235 ? 5.398 9.911 -5.194 1.00 93.38 235 ARG A N 1
ATOM 1861 C CA . ARG A 1 235 ? 4.941 8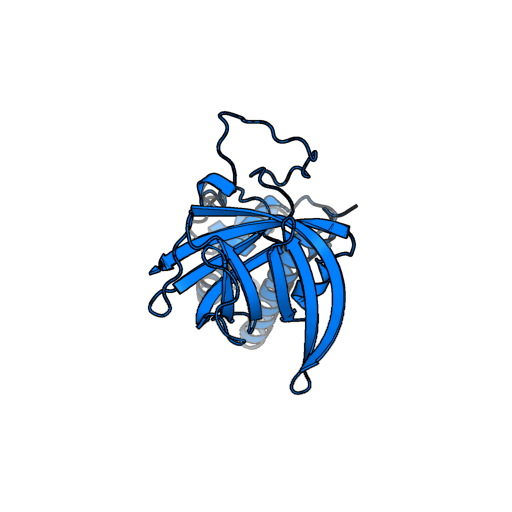.858 -6.111 1.00 93.38 235 ARG A CA 1
ATOM 1862 C C . ARG A 1 235 ? 4.993 7.502 -5.434 1.00 93.38 235 ARG A C 1
ATOM 1864 O O . ARG A 1 235 ? 6.000 7.160 -4.815 1.00 93.38 235 ARG A O 1
ATOM 1871 N N . LEU A 1 236 ? 3.912 6.747 -5.580 1.00 94.88 236 LEU A N 1
ATOM 1872 C CA . LEU A 1 236 ? 3.742 5.444 -4.959 1.00 94.88 236 LEU A CA 1
ATOM 1873 C C . LEU A 1 236 ? 3.139 4.445 -5.940 1.00 94.88 236 LEU A C 1
ATOM 1875 O O . LEU A 1 236 ? 2.273 4.778 -6.751 1.00 94.88 236 LEU A O 1
ATOM 1879 N N . PHE A 1 237 ? 3.552 3.198 -5.778 1.00 95.88 237 PHE A N 1
ATOM 1880 C CA . PHE A 1 237 ? 2.942 2.030 -6.382 1.00 95.88 237 PHE A CA 1
ATOM 1881 C C . PHE A 1 237 ? 2.169 1.274 -5.306 1.00 95.88 237 PHE A C 1
ATOM 1883 O O . PHE A 1 237 ? 2.741 0.917 -4.277 1.00 95.88 237 PHE A O 1
ATOM 1890 N N . LEU A 1 238 ? 0.879 1.042 -5.540 1.00 97.50 238 LEU A N 1
ATOM 1891 C CA . LEU A 1 238 ? 0.115 0.029 -4.820 1.00 97.50 238 LEU A CA 1
ATOM 1892 C C . LEU A 1 238 ? 0.320 -1.306 -5.529 1.00 97.50 238 LEU A C 1
ATOM 1894 O O . LEU A 1 238 ? 0.181 -1.380 -6.748 1.00 97.50 238 LEU A O 1
ATOM 1898 N N . LEU A 1 239 ? 0.612 -2.341 -4.760 1.00 96.69 239 LEU A N 1
ATOM 1899 C CA . LEU A 1 239 ? 0.848 -3.698 -5.218 1.00 96.69 239 LEU A CA 1
ATOM 1900 C C . LEU A 1 239 ? -0.108 -4.616 -4.465 1.00 96.69 239 LEU A C 1
ATOM 1902 O O . LEU A 1 239 ? -0.166 -4.567 -3.239 1.00 96.69 239 LEU A O 1
ATOM 1906 N N . MET A 1 240 ? -0.872 -5.440 -5.170 1.00 97.06 240 MET A N 1
ATOM 1907 C CA . MET A 1 240 ? -1.875 -6.299 -4.553 1.00 97.06 240 MET A CA 1
ATOM 1908 C C . MET A 1 240 ? -1.872 -7.686 -5.186 1.00 97.06 240 MET A C 1
ATOM 1910 O O . MET A 1 240 ? -1.757 -7.834 -6.401 1.00 97.06 240 MET A O 1
ATOM 1914 N N . LYS A 1 241 ? -1.988 -8.715 -4.348 1.00 95.81 241 LYS A N 1
ATOM 1915 C CA . LYS A 1 241 ? -2.158 -10.106 -4.780 1.00 95.81 241 LYS A CA 1
ATOM 1916 C C . LYS A 1 241 ? -3.070 -10.852 -3.829 1.00 95.81 241 LYS A C 1
ATOM 1918 O O . LYS A 1 241 ? -3.123 -10.540 -2.634 1.00 95.81 241 LYS A O 1
ATOM 1923 N N . LYS A 1 242 ? -3.773 -11.846 -4.347 1.00 95.12 242 LYS A N 1
ATOM 1924 C CA . LYS A 1 242 ? -4.563 -12.757 -3.534 1.00 95.12 242 LYS A CA 1
ATOM 1925 C C . LYS A 1 242 ? -3.634 -13.712 -2.787 1.00 95.12 242 LYS A C 1
ATOM 1927 O O . LYS A 1 242 ? -2.688 -14.240 -3.365 1.00 95.12 242 LYS A O 1
ATOM 1932 N N . THR A 1 243 ? -3.883 -13.914 -1.497 1.00 86.56 243 THR A N 1
ATOM 1933 C CA . THR A 1 243 ? -3.069 -14.824 -0.678 1.00 86.56 243 THR A CA 1
ATOM 1934 C C . THR A 1 243 ? -3.753 -16.177 -0.538 1.00 86.56 243 THR A C 1
ATOM 1936 O O . THR A 1 243 ? -3.173 -17.186 -0.924 1.00 86.56 243 THR A O 1
ATOM 1939 N N . GLU A 1 244 ? -4.991 -16.194 -0.028 1.00 62.75 244 GLU A N 1
ATOM 1940 C CA . GLU A 1 244 ? -5.777 -17.408 0.252 1.00 62.75 244 GLU A CA 1
ATOM 1941 C C . GLU A 1 244 ? -7.275 -17.162 0.052 1.00 62.75 244 GLU A C 1
ATOM 1943 O O . GLU A 1 244 ? -7.771 -16.065 0.409 1.00 62.75 244 GLU A O 1
#

Secondary structure (DSSP, 8-state):
--HHHHHHHHHHHHHHHHHHHHHHHHHHHTTS--SS--HHHHHHHHHHHHHHHHHHHHSTT-TTS-----HHHHHHHHHHTT----TTTS--STTS-----EEEEEEEEEEEESTT----SSEEEEEEEESSS--EEEEEEETTTS---TTSEEEEEEES---TT-PPP-SS----SS--SGGG-SEEEEEEEEEEEEEEETTEEEEEEEEEETTEEEEEEEEHHHHTT--TT-EEEEEEEE--

Foldseek 3Di:
DPPQVVCCVVLVVLVVVVVVLVVVQVVVCVVDDDPDGDLVSLVVCCVVRVLSLLVCLVCQPPPSSVDNDPNVVSVCSCVVNVNPCDNVPSPPCPVPQLAQPFLDKFKWQFPDWQPVDDDDPQWIWTWIAGDPFRKTKTWIDRCVQPNDDNVFMKMKTKHQFFASNNDGDPPDDDPDPDHTNQVVFRDKFKWFWADWDWDADPNAIWIWTWIDRPNIIMTMIGHPVSSVVDDHRGMMMMGMHTDD